Protein AF-A0A2D6PUM1-F1 (afdb_monomer_lite)

Radius of gyration: 30.38 Å; chains: 1; bounding box: 48×40×103 Å

Secondary structure (DSSP, 8-state):
-B-TTT-SEEEEEEEEE--SSSPBPSEEEEEEETTEEEEEEEEPPB-TT-EEEEEEEEEEEEEEEEEEEEEEEEEETTEEEEEEEEEEEEEE-SSS-EEEEEEEE----SSTTTEEEEEEEESSPPP--HHIIIIIGGGTEEEEEEEE---SS-EEEEEEEEEEEE-PPPPPPP-PPPPPPPPPPP--------------------

Foldseek 3Di:
DAEQVVFFWAWDKDWDFQQVPAWDAWDKDFADDPNHTQDIDIDHTAGHGRIDMDINGTDPQKTKHKDFPDWDWDADPNKIKIKTKMFIWMAGQDQFKDKGKYKDFFDDDPDPQFKDKDWDDKPADFDPPPCCVPPVVVVRMTIGTFIGGHDPDIDGGMMTMMMMITRDDPDDPPPDPPDPDDDDDDDDDDDDDDDDDDDDDDDDDD

Sequence (206 aa):
MATPVLSTQVYREAFVENTSGLDMLEGPVSVYLEKRFVGRAEMQTVAQGETFVIGLGADPRLRAKRELTDKTDKIQGGNRLVSLSVRLQIENFHGRAIAVRIFDRLPHTGRKDDLRVTLGESSAELSKDPVYIRSERPLGLLRWDVEVPASFHAREAVRRHLRIHPRVRPQPRAHQPRRPEAKPVPGGVREDDEGPRPALIRVTRL

Structure (mmCIF, N/CA/C/O backbone):
data_AF-A0A2D6PUM1-F1
#
_entry.id   AF-A0A2D6PUM1-F1
#
loop_
_atom_site.group_PDB
_atom_site.id
_atom_site.type_symbol
_atom_site.label_atom_id
_atom_site.label_alt_id
_atom_site.label_comp_id
_atom_site.label_asym_id
_atom_site.label_entity_id
_atom_site.label_seq_id
_atom_site.pdbx_PDB_ins_code
_atom_site.Cartn_x
_atom_site.Cartn_y
_atom_site.Cartn_z
_atom_site.occupancy
_atom_site.B_iso_or_equiv
_atom_site.auth_seq_id
_atom_site.auth_comp_id
_atom_site.auth_asym_id
_atom_site.auth_atom_id
_atom_site.pdbx_PDB_model_num
ATOM 1 N N . MET A 1 1 ? -1.724 0.401 4.950 1.00 95.44 1 MET A N 1
ATOM 2 C CA . MET A 1 1 ? -1.375 0.693 3.548 1.00 95.44 1 MET A CA 1
ATOM 3 C C . MET A 1 1 ? -0.028 1.394 3.427 1.00 95.44 1 MET A C 1
ATOM 5 O O . MET A 1 1 ? 0.285 2.266 4.229 1.00 95.44 1 MET A O 1
ATOM 9 N N . ALA A 1 2 ? 0.761 1.030 2.417 1.00 97.19 2 ALA A N 1
ATOM 10 C CA . ALA A 1 2 ? 2.004 1.698 2.039 1.00 97.19 2 ALA A CA 1
ATOM 11 C C . ALA A 1 2 ? 1.911 2.181 0.586 1.00 97.19 2 ALA A C 1
ATOM 13 O O . ALA A 1 2 ? 1.556 1.392 -0.287 1.00 97.19 2 ALA A O 1
ATOM 14 N N . THR A 1 3 ? 2.298 3.430 0.317 1.00 97.06 3 THR A N 1
ATOM 15 C CA . THR A 1 3 ? 2.375 3.984 -1.049 1.00 97.06 3 THR A CA 1
ATOM 16 C C . THR A 1 3 ? 3.760 4.598 -1.266 1.00 97.06 3 THR A C 1
ATOM 18 O O . THR A 1 3 ? 3.911 5.822 -1.217 1.00 97.06 3 THR A O 1
ATOM 21 N N . PRO A 1 4 ? 4.796 3.768 -1.497 1.00 95.69 4 PRO A N 1
ATOM 22 C CA . PRO A 1 4 ? 6.201 4.179 -1.405 1.00 95.69 4 PRO A CA 1
ATOM 23 C C . PRO A 1 4 ? 6.624 5.268 -2.404 1.00 95.69 4 PRO A C 1
ATOM 25 O O . PRO A 1 4 ? 7.656 5.906 -2.235 1.00 95.69 4 PRO A O 1
ATOM 28 N N . VAL A 1 5 ? 5.848 5.468 -3.475 1.00 94.50 5 VAL A N 1
ATOM 29 C CA . VAL A 1 5 ? 6.067 6.551 -4.447 1.00 94.50 5 VAL A CA 1
ATOM 30 C C . VAL A 1 5 ? 5.633 7.926 -3.920 1.00 94.50 5 VAL A C 1
ATOM 32 O O . VAL A 1 5 ? 6.105 8.933 -4.435 1.00 94.50 5 VAL A O 1
ATOM 35 N N . LEU A 1 6 ? 4.741 7.975 -2.924 1.00 95.25 6 LEU A N 1
ATOM 36 C CA . LEU A 1 6 ? 4.218 9.213 -2.333 1.00 95.25 6 LEU A CA 1
ATOM 37 C C . LEU A 1 6 ? 4.812 9.502 -0.952 1.00 95.25 6 LEU A C 1
ATOM 39 O O . LEU A 1 6 ? 5.017 10.661 -0.610 1.00 95.25 6 LEU A O 1
ATOM 43 N N . SER A 1 7 ? 5.061 8.467 -0.147 1.00 96.00 7 SER A N 1
ATOM 44 C CA . SER A 1 7 ? 5.541 8.617 1.227 1.00 96.00 7 SER A CA 1
ATOM 45 C C . SER A 1 7 ? 6.321 7.385 1.680 1.00 96.00 7 SER A C 1
ATOM 47 O O . SER A 1 7 ? 6.014 6.259 1.288 1.00 96.00 7 SER A O 1
ATOM 49 N N . THR A 1 8 ? 7.313 7.598 2.545 1.00 96.00 8 THR A N 1
ATOM 50 C CA . THR A 1 8 ? 8.018 6.520 3.258 1.00 96.00 8 THR A CA 1
ATOM 51 C C . THR A 1 8 ? 7.226 6.008 4.462 1.00 96.00 8 THR A C 1
ATOM 53 O O . THR A 1 8 ? 7.568 4.969 5.026 1.00 96.00 8 THR A O 1
ATOM 56 N N . GLN A 1 9 ? 6.169 6.713 4.871 1.00 96.94 9 GLN A N 1
ATOM 57 C CA . GLN A 1 9 ? 5.302 6.294 5.966 1.00 96.94 9 GLN A CA 1
ATOM 58 C C . GLN A 1 9 ? 4.360 5.172 5.520 1.00 96.94 9 GLN A C 1
ATOM 60 O O . GLN A 1 9 ? 3.877 5.142 4.386 1.00 96.94 9 GLN A O 1
ATOM 65 N N . VAL A 1 10 ? 4.075 4.261 6.448 1.00 96.69 10 VAL A N 1
ATOM 66 C CA . VAL A 1 10 ? 3.047 3.231 6.295 1.00 96.69 10 VAL A CA 1
ATOM 67 C C . VAL A 1 10 ? 1.898 3.581 7.231 1.00 96.69 10 VAL A C 1
ATOM 69 O O . VAL A 1 10 ? 2.113 3.850 8.409 1.00 96.69 10 VAL A O 1
ATOM 72 N N . TYR A 1 11 ? 0.678 3.595 6.710 1.00 95.19 11 TYR A N 1
ATOM 73 C CA . TYR A 1 11 ? -0.515 4.014 7.442 1.00 95.19 11 TYR A CA 1
ATOM 74 C C . TYR A 1 11 ? -1.321 2.807 7.911 1.00 95.19 11 TYR A C 1
ATOM 76 O O . TYR A 1 11 ? -1.430 1.807 7.197 1.00 95.19 11 TYR A O 1
ATOM 84 N N . ARG A 1 12 ? -1.895 2.895 9.109 1.00 94.31 12 ARG A N 1
ATOM 85 C CA . ARG A 1 12 ? -2.858 1.919 9.624 1.00 94.31 12 ARG A CA 1
ATOM 86 C C . ARG A 1 12 ? -4.251 2.295 9.162 1.00 94.31 12 ARG A C 1
ATOM 88 O O . ARG A 1 12 ? -4.605 3.470 9.139 1.00 94.31 12 ARG A O 1
ATOM 95 N N . GLU A 1 13 ? -5.035 1.285 8.838 1.00 93.12 13 GLU A N 1
ATOM 96 C CA . GLU A 1 13 ? -6.427 1.429 8.438 1.00 93.12 13 GLU A CA 1
ATOM 97 C C . GLU A 1 13 ? -7.239 0.349 9.140 1.00 93.12 13 GLU A C 1
ATOM 99 O O . GLU A 1 13 ? -6.746 -0.765 9.338 1.00 93.12 13 GLU A O 1
ATOM 104 N N . ALA A 1 14 ? -8.470 0.684 9.498 1.00 90.81 14 ALA A N 1
ATOM 105 C CA . ALA A 1 14 ? -9.470 -0.260 9.961 1.00 90.81 14 ALA A CA 1
ATOM 106 C C . ALA A 1 14 ? -10.573 -0.362 8.912 1.00 90.81 14 ALA A C 1
ATOM 108 O O . ALA A 1 14 ? -11.068 0.659 8.441 1.00 90.81 14 ALA A O 1
ATOM 109 N N . PHE A 1 15 ? -10.950 -1.591 8.575 1.00 91.50 15 PHE A N 1
ATOM 110 C CA . PHE A 1 15 ? -12.183 -1.878 7.854 1.00 91.50 15 PHE A CA 1
ATOM 111 C C . PHE A 1 15 ? -13.266 -2.106 8.897 1.00 91.50 15 PHE A C 1
ATOM 113 O O . PHE A 1 15 ? -13.097 -2.950 9.778 1.00 91.50 15 PHE A O 1
ATOM 120 N N . VAL A 1 16 ? -14.322 -1.310 8.831 1.00 92.62 16 VAL A N 1
ATOM 121 C CA . VAL A 1 16 ? -15.382 -1.267 9.834 1.00 92.62 16 VAL A CA 1
ATOM 122 C C . VAL A 1 16 ? -16.707 -1.463 9.124 1.00 92.62 16 VAL A C 1
ATOM 124 O O . VAL A 1 16 ? -16.941 -0.848 8.092 1.00 92.62 16 VAL A O 1
ATOM 127 N N . GLU A 1 17 ? -17.566 -2.310 9.671 1.00 95.06 17 GLU A N 1
ATOM 128 C CA . GLU A 1 17 ? -18.941 -2.473 9.207 1.00 95.06 17 GLU A CA 1
ATOM 129 C C . GLU A 1 17 ? -19.874 -1.616 10.065 1.00 95.06 17 GLU A C 1
ATOM 131 O O . GLU A 1 17 ? -19.740 -1.577 11.292 1.00 95.06 17 GLU A O 1
ATOM 136 N N . ASN A 1 18 ? -20.829 -0.929 9.438 1.00 95.50 18 ASN A N 1
ATOM 137 C CA . ASN A 1 18 ? -21.890 -0.248 10.166 1.00 95.50 18 ASN A CA 1
ATOM 138 C C . ASN A 1 18 ? -22.921 -1.262 10.693 1.00 95.50 18 ASN A C 1
ATOM 140 O O . ASN A 1 18 ? -23.914 -1.580 10.036 1.00 95.50 18 ASN A O 1
ATOM 144 N N . THR A 1 19 ? -22.714 -1.724 11.926 1.00 96.69 19 THR A N 1
ATOM 145 C CA . THR A 1 19 ? -23.612 -2.663 12.618 1.00 96.69 19 THR A CA 1
ATOM 146 C C . THR A 1 19 ? -24.664 -1.973 13.494 1.00 96.69 19 THR A C 1
ATOM 148 O O . THR A 1 19 ? -25.273 -2.622 14.341 1.00 96.69 19 THR A O 1
ATOM 151 N N . SER A 1 20 ? -24.857 -0.656 13.363 1.00 94.00 20 SER A N 1
ATOM 152 C CA . SER A 1 20 ? -25.710 0.121 14.281 1.00 94.00 20 SER A CA 1
ATOM 153 C C . SER A 1 20 ? -27.216 -0.090 14.082 1.00 94.00 20 SER A C 1
ATOM 155 O O . SER A 1 20 ? -28.006 0.302 14.937 1.00 94.00 20 SER A O 1
ATOM 157 N N . GLY A 1 21 ? -27.622 -0.710 12.970 1.00 95.31 21 GLY A N 1
ATOM 158 C CA . GLY A 1 21 ? -29.031 -0.847 12.594 1.00 95.31 21 GLY A CA 1
ATOM 159 C C . GLY A 1 21 ? -29.641 0.417 11.978 1.00 95.31 21 GLY A C 1
ATOM 160 O O . GLY A 1 21 ? -30.841 0.439 11.730 1.00 95.31 21 GLY A O 1
ATOM 161 N N . LEU A 1 22 ? -28.834 1.458 11.754 1.00 96.31 22 LEU A N 1
ATOM 162 C CA . LEU A 1 22 ? -29.227 2.731 11.154 1.00 96.31 22 LEU A CA 1
ATOM 163 C C . LEU A 1 22 ? -28.176 3.174 10.133 1.00 96.31 22 LEU A C 1
ATOM 165 O O . LEU A 1 22 ? -27.007 2.794 10.231 1.00 96.31 22 LEU A O 1
ATOM 169 N N . ASP A 1 23 ? -28.577 4.027 9.195 1.00 96.69 23 ASP A N 1
ATOM 170 C CA . ASP A 1 23 ? -27.635 4.701 8.305 1.00 96.69 23 ASP A CA 1
ATOM 171 C C . ASP A 1 23 ? -26.819 5.726 9.101 1.00 96.69 23 ASP A C 1
ATOM 173 O O . ASP A 1 23 ? -27.361 6.590 9.798 1.00 96.69 23 ASP A O 1
ATOM 177 N N . MET A 1 24 ? -25.495 5.625 9.009 1.00 95.19 24 MET A N 1
ATOM 178 C CA . MET A 1 24 ? -24.590 6.614 9.579 1.00 95.19 24 MET A CA 1
ATOM 179 C C . MET A 1 24 ? -24.482 7.778 8.604 1.00 95.19 24 MET A C 1
ATOM 181 O O . MET A 1 24 ? -24.022 7.599 7.481 1.00 95.19 24 MET A O 1
ATOM 185 N N . LEU A 1 25 ? -24.906 8.965 9.027 1.00 95.94 25 LEU A N 1
ATOM 186 C CA . LEU A 1 25 ? -24.851 10.158 8.187 1.00 95.94 25 LEU A CA 1
ATOM 187 C C . LEU A 1 25 ? -23.421 10.682 8.053 1.00 95.94 25 LEU A C 1
ATOM 189 O O . LEU A 1 25 ? -22.590 10.511 8.949 1.00 95.94 25 LEU A O 1
ATOM 193 N N . GLU A 1 26 ? -23.163 11.347 6.930 1.00 96.50 26 GLU A N 1
ATOM 194 C CA . GLU A 1 26 ? -21.895 12.027 6.698 1.00 96.50 26 GLU A CA 1
ATOM 195 C C . GLU A 1 26 ? -21.586 13.072 7.778 1.00 96.50 26 GLU A C 1
ATOM 197 O O . GLU A 1 26 ? -22.477 13.741 8.310 1.00 96.50 26 GLU A O 1
ATOM 202 N N . GLY A 1 27 ? -20.302 13.222 8.097 1.00 95.31 27 GLY A N 1
ATOM 203 C CA . GLY A 1 27 ? -19.851 14.242 9.030 1.00 95.31 27 GLY A CA 1
ATOM 204 C C . GLY A 1 27 ? -18.480 13.984 9.652 1.00 95.31 27 GLY A C 1
ATOM 205 O O . GLY A 1 27 ? -17.841 12.951 9.411 1.00 95.31 27 GLY A O 1
ATOM 206 N N . PRO A 1 28 ? -18.028 14.922 10.499 1.00 94.81 28 PRO A N 1
ATOM 207 C CA . PRO A 1 28 ? -16.707 14.866 11.091 1.00 94.81 28 PRO A CA 1
ATOM 208 C C . PRO A 1 28 ? -16.632 13.775 12.159 1.00 94.81 28 PRO A C 1
ATOM 210 O O . PRO A 1 28 ? -17.440 13.714 13.087 1.00 94.81 28 PRO A O 1
ATOM 213 N N . VAL A 1 29 ? -15.584 12.961 12.090 1.00 92.31 29 VAL A N 1
ATOM 214 C CA . VAL A 1 29 ? -15.271 11.932 13.084 1.00 92.31 29 VAL A CA 1
ATOM 215 C C . VAL A 1 29 ? -13.910 12.193 13.719 1.00 92.31 29 VAL A C 1
ATOM 217 O O . VAL A 1 29 ? -12.951 12.607 13.065 1.00 92.31 29 VAL A O 1
ATOM 220 N N . SER A 1 30 ? -13.812 11.941 15.024 1.00 94.19 30 SER A N 1
ATOM 221 C CA . SER A 1 30 ? -12.539 11.956 15.749 1.00 94.19 30 SER A CA 1
ATOM 222 C C . SER A 1 30 ? -12.031 10.532 15.910 1.00 94.19 30 SER A C 1
ATOM 224 O O . SER A 1 30 ? -12.733 9.669 16.433 1.00 94.19 30 SER A O 1
ATOM 226 N N . VAL A 1 31 ? -10.801 10.288 15.472 1.00 92.44 31 VAL A N 1
ATOM 227 C CA . VAL A 1 31 ? -10.200 8.958 15.480 1.00 92.44 31 VAL A CA 1
ATOM 228 C C . VAL A 1 31 ? -9.277 8.829 16.681 1.00 92.44 31 VAL A C 1
ATOM 230 O O . VAL A 1 31 ? -8.371 9.644 16.889 1.00 92.44 31 VAL A O 1
ATOM 233 N N . TYR A 1 32 ? -9.497 7.771 17.458 1.00 91.44 32 TYR A N 1
ATOM 234 C CA . TYR A 1 32 ? -8.682 7.425 18.612 1.00 91.44 32 TYR A CA 1
ATOM 235 C C . TYR A 1 32 ? -8.074 6.040 18.432 1.00 91.44 32 TYR A C 1
ATOM 237 O O . TYR A 1 32 ? -8.756 5.093 18.049 1.00 91.44 32 TYR A O 1
ATOM 245 N N . LEU A 1 33 ? -6.795 5.912 18.767 1.00 88.56 33 LEU A N 1
ATOM 246 C CA . LEU A 1 33 ? -6.092 4.640 18.823 1.00 88.56 33 LEU A CA 1
ATOM 247 C C . LEU A 1 33 ? -5.474 4.480 20.208 1.00 88.56 33 LEU A C 1
ATOM 249 O O . LEU A 1 33 ? -4.734 5.352 20.656 1.00 88.56 33 LEU A O 1
ATOM 253 N N . GLU A 1 34 ? -5.787 3.384 20.902 1.00 88.81 34 GLU A N 1
ATOM 254 C CA . GLU A 1 34 ? -5.312 3.134 22.275 1.00 88.81 34 GLU A CA 1
ATOM 255 C C . GLU A 1 34 ? -5.595 4.319 23.220 1.00 88.81 34 GLU A C 1
ATOM 257 O O . GLU A 1 34 ? -4.722 4.775 23.957 1.00 88.81 34 GLU A O 1
ATOM 262 N N . LYS A 1 35 ? -6.825 4.855 23.160 1.00 91.31 35 LYS A N 1
ATOM 263 C CA . LYS A 1 35 ? -7.283 6.032 23.929 1.00 91.31 35 LYS A CA 1
ATOM 264 C C . LYS A 1 35 ? -6.514 7.332 23.636 1.00 91.31 35 LYS A C 1
ATOM 266 O O . LYS A 1 35 ? -6.672 8.310 24.361 1.00 91.31 35 LYS A O 1
ATOM 271 N N . ARG A 1 36 ? -5.711 7.379 22.569 1.00 90.44 36 ARG A N 1
ATOM 272 C CA . ARG A 1 36 ? -4.995 8.578 22.115 1.00 90.44 36 ARG A CA 1
ATOM 273 C C . ARG A 1 36 ? -5.629 9.120 20.846 1.00 90.44 36 ARG A C 1
ATOM 275 O O . ARG A 1 36 ? -5.913 8.356 19.931 1.00 90.44 36 ARG A O 1
ATOM 282 N N . PHE A 1 37 ? -5.839 10.429 20.792 1.00 90.75 37 PHE A N 1
ATOM 283 C CA . PHE A 1 37 ? -6.326 11.106 19.593 1.00 90.75 37 PHE A CA 1
ATOM 284 C C . PHE A 1 37 ? -5.262 11.036 18.488 1.00 90.75 37 PHE A C 1
ATOM 286 O O . PHE A 1 37 ? -4.122 11.443 18.712 1.00 90.75 37 PHE A O 1
ATOM 293 N N . VAL A 1 38 ? -5.627 10.509 17.316 1.00 90.19 38 VAL A N 1
ATOM 294 C CA . VAL A 1 38 ? -4.710 10.352 16.169 1.00 90.19 38 VAL A CA 1
ATOM 295 C C . VAL A 1 38 ? -5.109 11.181 14.951 1.00 90.19 38 VAL A C 1
ATOM 297 O O . VAL A 1 38 ? -4.304 11.327 14.034 1.00 90.19 38 VAL A O 1
ATOM 300 N N . GLY A 1 39 ? -6.314 11.754 14.937 1.00 89.88 39 GLY A N 1
ATOM 301 C CA . GLY A 1 39 ? -6.732 12.658 13.873 1.00 89.88 39 GLY A CA 1
ATOM 302 C C . GLY A 1 39 ? -8.235 12.889 13.808 1.00 89.88 39 GLY A C 1
ATOM 303 O O . GLY A 1 39 ? -9.013 12.329 14.581 1.00 89.88 39 GLY A O 1
ATOM 304 N N . ARG A 1 40 ? -8.627 13.726 12.849 1.00 91.56 40 ARG A N 1
ATOM 305 C CA . ARG A 1 40 ? -10.013 13.898 12.406 1.00 91.56 40 ARG A CA 1
ATOM 306 C C . ARG A 1 40 ? -10.129 13.423 10.966 1.00 91.56 40 ARG A C 1
ATOM 308 O O . ARG A 1 40 ? -9.163 13.535 10.212 1.00 91.56 40 ARG A O 1
ATOM 315 N N . ALA A 1 41 ? -11.294 12.915 10.607 1.00 89.19 41 ALA A N 1
ATOM 316 C CA . ALA A 1 41 ? -11.645 12.581 9.236 1.00 89.19 41 ALA A CA 1
ATOM 317 C C . ALA A 1 41 ? -13.075 13.044 8.955 1.00 89.19 41 ALA A C 1
ATOM 319 O O . ALA A 1 41 ? -13.854 13.230 9.885 1.00 89.19 41 ALA A O 1
ATOM 320 N N . GLU A 1 42 ? -13.404 13.206 7.681 1.00 91.19 42 GLU A N 1
ATOM 321 C CA . GLU A 1 42 ? -14.787 13.336 7.235 1.00 91.19 42 GLU A CA 1
ATOM 322 C C . GLU A 1 42 ? -15.270 11.951 6.818 1.00 91.19 42 GLU A C 1
ATOM 324 O O . GLU A 1 42 ? -14.665 11.305 5.957 1.00 91.19 42 GLU A O 1
ATOM 329 N N . MET A 1 43 ? -16.326 11.473 7.463 1.00 92.38 43 MET A N 1
ATOM 330 C CA . MET A 1 43 ? -16.985 10.227 7.103 1.00 92.38 43 MET A CA 1
ATOM 331 C C . MET A 1 43 ? -18.078 10.537 6.082 1.00 92.38 43 MET A C 1
ATOM 333 O O . MET A 1 43 ? -18.790 11.527 6.215 1.00 92.38 43 MET A O 1
ATOM 337 N N . GLN A 1 44 ? -18.193 9.707 5.050 1.00 93.81 44 GLN A N 1
ATOM 338 C CA . GLN A 1 44 ? -19.324 9.759 4.122 1.00 93.81 44 GLN A CA 1
ATOM 339 C C . GLN A 1 44 ? -20.554 9.102 4.759 1.00 93.81 44 GLN A C 1
ATOM 341 O O . GLN A 1 44 ? -20.439 8.469 5.806 1.00 93.81 44 GLN A O 1
ATOM 346 N N . THR A 1 45 ? -21.722 9.220 4.131 1.00 96.06 45 THR A N 1
ATOM 347 C CA . THR A 1 45 ? -22.879 8.427 4.567 1.00 96.06 45 THR A CA 1
ATOM 348 C C . THR A 1 45 ? -22.569 6.942 4.361 1.00 96.06 45 THR A C 1
ATOM 350 O O . THR A 1 45 ? -22.132 6.562 3.276 1.00 96.06 45 THR A O 1
ATOM 353 N N . VAL A 1 46 ? -22.766 6.126 5.397 1.00 96.31 46 VAL A N 1
ATOM 354 C CA . VAL A 1 46 ? -22.527 4.676 5.388 1.00 96.31 46 VAL A CA 1
ATOM 355 C C . VAL A 1 46 ? -23.835 3.974 5.723 1.00 96.31 46 VAL A C 1
ATOM 357 O O . VAL A 1 46 ? -24.347 4.101 6.840 1.00 96.31 46 VAL A O 1
ATOM 360 N N . ALA A 1 47 ? -24.373 3.221 4.768 1.00 97.38 47 ALA A N 1
ATOM 361 C CA . ALA A 1 47 ? -25.626 2.503 4.956 1.00 97.38 47 ALA A CA 1
ATOM 362 C C . ALA A 1 47 ? -25.502 1.414 6.034 1.00 97.38 47 ALA A C 1
ATOM 364 O O . ALA A 1 47 ? -24.405 0.942 6.356 1.00 97.38 47 ALA A O 1
ATOM 365 N N . GLN A 1 48 ? -26.628 0.979 6.596 1.00 96.94 48 GLN A N 1
ATOM 366 C CA . GLN A 1 48 ? -26.640 -0.199 7.465 1.00 96.94 48 GLN A CA 1
ATOM 367 C C . GLN A 1 48 ? -26.008 -1.417 6.755 1.00 96.94 48 GLN A C 1
ATOM 369 O O . GLN A 1 48 ? -26.401 -1.783 5.648 1.00 96.94 48 GLN A O 1
ATOM 374 N N . GLY A 1 49 ? -25.045 -2.072 7.413 1.00 95.94 49 GLY A N 1
ATOM 375 C CA . GLY A 1 49 ? -24.322 -3.234 6.877 1.00 95.94 49 GLY A CA 1
ATOM 376 C C . GLY A 1 49 ? -23.245 -2.896 5.839 1.00 95.94 49 GLY A C 1
ATOM 377 O O . GLY A 1 49 ? -22.551 -3.791 5.356 1.00 95.94 49 GLY A O 1
ATOM 378 N N . GLU A 1 50 ? -23.062 -1.622 5.487 1.00 95.38 50 GLU A N 1
ATOM 379 C CA . GLU A 1 50 ? -21.976 -1.204 4.606 1.00 95.38 50 GLU A CA 1
ATOM 380 C C . GLU A 1 50 ? -20.634 -1.191 5.356 1.00 95.38 50 GLU A C 1
ATOM 382 O O . GLU A 1 50 ? -20.543 -0.834 6.535 1.00 95.38 50 GLU A O 1
ATOM 387 N N . THR A 1 51 ? -19.567 -1.597 4.659 1.00 93.00 51 THR A N 1
ATOM 388 C CA . THR A 1 51 ? -18.194 -1.514 5.166 1.00 93.00 51 THR A CA 1
ATOM 389 C C . THR A 1 51 ? -17.526 -0.231 4.695 1.00 93.00 51 THR A C 1
ATOM 391 O O . THR A 1 51 ? -17.532 0.085 3.508 1.00 93.00 51 THR A O 1
ATOM 394 N N . PHE A 1 52 ? -16.848 0.451 5.608 1.00 91.88 52 PHE A N 1
ATOM 395 C CA . PHE A 1 52 ? -16.071 1.651 5.343 1.00 91.88 52 PHE A CA 1
ATOM 396 C C . PHE A 1 52 ? -14.668 1.541 5.946 1.00 91.88 52 PHE A C 1
ATOM 398 O O . PHE A 1 52 ? -14.368 0.654 6.748 1.00 91.88 52 PHE A O 1
ATOM 405 N N . VAL A 1 53 ? -13.771 2.430 5.517 1.00 91.56 53 VAL A N 1
ATOM 406 C CA . VAL A 1 53 ? -12.371 2.440 5.957 1.00 91.56 53 VAL A CA 1
ATOM 407 C C . VAL A 1 53 ? -12.093 3.688 6.781 1.00 91.56 53 VAL A C 1
ATOM 409 O O . VAL A 1 53 ? -12.357 4.801 6.334 1.00 91.56 53 VAL A O 1
ATOM 412 N N . ILE A 1 54 ? -11.489 3.508 7.955 1.00 91.62 54 ILE A N 1
ATOM 413 C CA . ILE A 1 54 ? -10.988 4.602 8.792 1.00 91.62 54 ILE A CA 1
ATOM 414 C C . ILE A 1 54 ? -9.464 4.534 8.855 1.00 91.62 54 ILE A C 1
ATOM 416 O O . ILE A 1 54 ? -8.884 3.509 9.222 1.00 91.62 54 ILE A O 1
ATOM 420 N N . GLY A 1 55 ? -8.800 5.648 8.547 1.00 91.69 55 GLY A N 1
ATOM 421 C CA . GLY A 1 55 ? -7.363 5.800 8.760 1.00 91.69 55 GLY A CA 1
ATOM 422 C C . GLY A 1 55 ? -7.031 5.999 10.242 1.00 91.69 55 GLY A C 1
ATOM 423 O O . GLY A 1 55 ? -7.563 6.893 10.887 1.00 91.69 55 GLY A O 1
ATOM 424 N N . LEU A 1 56 ? -6.100 5.206 10.772 1.00 92.50 56 LEU A N 1
ATOM 425 C CA . LEU A 1 56 ? -5.633 5.252 12.168 1.00 92.50 56 LEU A CA 1
ATOM 426 C C . LEU A 1 56 ? -4.260 5.940 12.310 1.00 92.50 56 LEU A C 1
ATOM 428 O O . LEU A 1 56 ? -3.545 5.751 13.299 1.00 92.50 56 LEU A O 1
ATOM 432 N N . GLY A 1 57 ? -3.864 6.706 11.293 1.00 90.62 57 GLY A N 1
ATOM 433 C CA . GLY A 1 57 ? -2.581 7.402 11.229 1.00 90.62 57 GLY A CA 1
ATOM 434 C C . GLY A 1 57 ? -1.394 6.502 10.867 1.00 90.62 57 GLY A C 1
ATOM 435 O O . GLY A 1 57 ? -1.528 5.301 10.614 1.00 90.62 57 GLY A O 1
ATOM 436 N N . ALA A 1 58 ? -0.205 7.105 10.813 1.00 93.38 58 ALA A N 1
ATOM 437 C CA . ALA A 1 58 ? 1.034 6.399 10.498 1.00 93.38 58 ALA A CA 1
ATOM 438 C C . ALA A 1 58 ? 1.405 5.379 11.593 1.00 93.38 58 ALA A C 1
ATOM 440 O O . ALA A 1 58 ? 1.199 5.621 12.787 1.00 93.38 58 ALA A O 1
ATOM 441 N N . ASP A 1 59 ? 1.965 4.240 11.188 1.00 93.94 59 ASP A N 1
ATOM 442 C CA . ASP A 1 59 ? 2.641 3.302 12.081 1.00 93.94 59 ASP A CA 1
ATOM 443 C C . ASP A 1 59 ? 4.141 3.628 12.110 1.00 93.94 59 ASP A C 1
ATOM 445 O O . ASP A 1 59 ? 4.835 3.384 11.121 1.00 93.94 59 ASP A O 1
ATOM 449 N N . PRO A 1 60 ? 4.678 4.159 13.221 1.00 92.56 60 PRO A N 1
ATOM 450 C CA . PRO A 1 60 ? 6.085 4.541 13.294 1.00 92.56 60 PRO A CA 1
ATOM 451 C C . PRO A 1 60 ? 7.048 3.343 13.258 1.00 92.56 60 PRO A C 1
ATOM 453 O O . PRO A 1 60 ? 8.246 3.537 13.064 1.00 92.56 60 PRO A O 1
ATOM 456 N N . ARG A 1 61 ? 6.559 2.109 13.451 1.00 94.00 61 ARG A N 1
ATOM 457 C CA . ARG A 1 61 ? 7.371 0.881 13.406 1.00 94.00 61 ARG A CA 1
ATOM 458 C C . ARG A 1 61 ? 7.407 0.237 12.023 1.00 94.00 61 ARG A C 1
ATOM 460 O O . ARG A 1 61 ? 8.043 -0.801 11.857 1.00 94.00 61 ARG A O 1
ATOM 467 N N . LEU A 1 62 ? 6.749 0.837 11.037 1.00 94.88 62 LEU A N 1
ATOM 468 C CA . LEU A 1 62 ? 6.796 0.403 9.650 1.00 94.88 62 LEU A CA 1
ATOM 469 C C . LEU A 1 62 ? 7.366 1.521 8.782 1.00 94.88 62 LEU A C 1
ATOM 471 O O . LEU A 1 62 ? 6.969 2.680 8.902 1.00 94.88 62 LEU A O 1
ATOM 475 N N . ARG A 1 63 ? 8.268 1.177 7.863 1.00 95.44 63 ARG A N 1
ATOM 476 C CA . ARG A 1 63 ? 8.805 2.151 6.908 1.00 95.44 63 ARG A CA 1
ATOM 477 C C . ARG A 1 63 ? 8.904 1.570 5.514 1.00 95.44 63 ARG A C 1
ATOM 479 O O . ARG A 1 63 ? 9.426 0.480 5.315 1.00 95.44 63 ARG A O 1
ATOM 486 N N . ALA A 1 64 ? 8.406 2.323 4.548 1.00 95.88 64 ALA A N 1
ATOM 487 C CA . ALA A 1 64 ? 8.439 1.973 3.147 1.00 95.88 64 ALA A CA 1
ATOM 488 C C . ALA A 1 64 ? 9.627 2.623 2.436 1.00 95.88 64 ALA A C 1
ATOM 490 O O . ALA A 1 64 ? 9.970 3.781 2.686 1.00 95.88 64 ALA A O 1
ATOM 491 N N . LYS A 1 65 ? 10.222 1.886 1.499 1.00 94.38 65 LYS A N 1
ATOM 492 C CA . LYS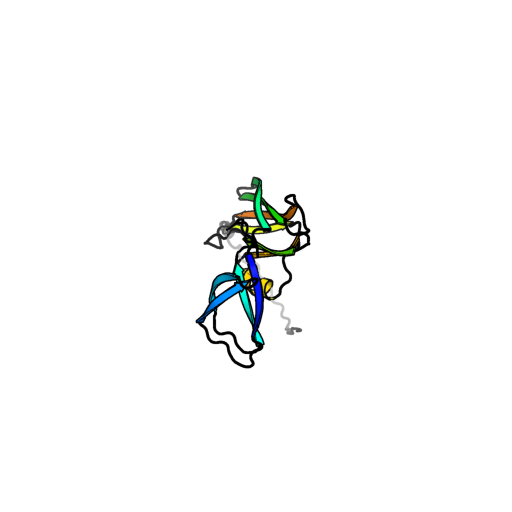 A 1 65 ? 11.251 2.383 0.583 1.00 94.38 65 LYS A CA 1
ATOM 493 C C . LYS A 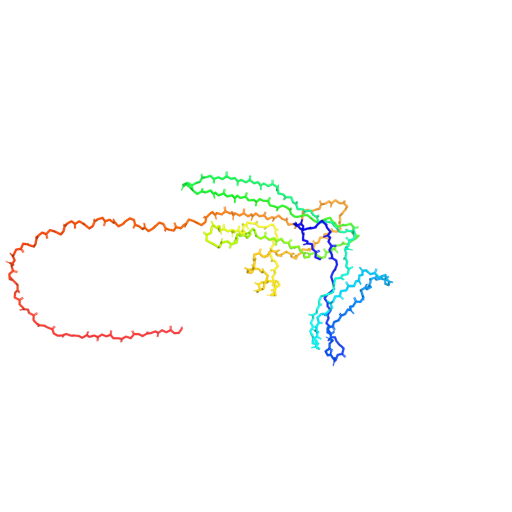1 65 ? 10.939 1.950 -0.841 1.00 94.38 65 LYS A C 1
ATOM 495 O O . LYS A 1 65 ? 10.447 0.845 -1.076 1.00 94.38 65 LYS A O 1
ATOM 500 N N . ARG A 1 66 ? 11.251 2.830 -1.790 1.00 94.12 66 ARG A N 1
ATOM 501 C CA . ARG A 1 66 ? 11.138 2.591 -3.227 1.00 94.12 66 ARG A CA 1
ATOM 502 C C . ARG A 1 66 ? 12.441 2.964 -3.900 1.00 94.12 66 ARG A C 1
ATOM 504 O O . ARG A 1 66 ? 12.879 4.103 -3.794 1.00 94.12 66 ARG A O 1
ATOM 511 N N . GLU A 1 67 ? 13.005 2.027 -4.641 1.00 93.81 67 GLU A N 1
ATOM 512 C CA . GLU A 1 67 ? 14.290 2.189 -5.309 1.00 93.81 67 GLU A CA 1
ATOM 513 C C . GLU A 1 67 ? 14.160 1.802 -6.785 1.00 93.81 67 GLU A C 1
ATOM 515 O O . GLU A 1 67 ? 13.601 0.754 -7.116 1.00 93.81 67 GLU A O 1
ATOM 520 N N . LEU A 1 68 ? 14.665 2.648 -7.687 1.00 92.81 68 LEU A N 1
ATOM 521 C CA . LEU A 1 68 ? 14.853 2.280 -9.089 1.00 92.81 68 LEU A CA 1
ATOM 522 C C . LEU A 1 68 ? 16.178 1.520 -9.198 1.00 92.81 68 LEU A C 1
ATOM 524 O O . LEU A 1 68 ? 17.238 2.128 -9.264 1.00 92.81 68 LEU A O 1
ATOM 528 N N . THR A 1 69 ? 16.097 0.195 -9.178 1.00 93.62 69 THR A N 1
ATOM 529 C CA . THR A 1 69 ? 17.272 -0.691 -9.160 1.00 93.62 69 THR A CA 1
ATOM 530 C C . THR A 1 69 ? 17.940 -0.863 -10.516 1.00 93.62 69 THR A C 1
ATOM 532 O O . THR A 1 69 ? 19.133 -1.126 -10.570 1.00 93.62 69 THR A O 1
ATOM 535 N N . ASP A 1 70 ? 17.179 -0.745 -11.602 1.00 92.12 70 ASP A N 1
ATOM 536 C CA . ASP A 1 70 ? 17.721 -0.823 -12.955 1.00 92.12 70 ASP A CA 1
ATOM 537 C C . ASP A 1 70 ? 16.884 0.024 -13.914 1.00 92.12 70 ASP A C 1
ATOM 539 O O . ASP A 1 70 ? 15.660 0.143 -13.769 1.00 92.12 70 ASP A O 1
ATOM 543 N N . LYS A 1 71 ? 17.561 0.603 -14.903 1.00 92.44 71 LYS A N 1
ATOM 544 C CA . LYS A 1 71 ? 16.948 1.315 -16.017 1.00 92.44 71 LYS A CA 1
ATOM 545 C C . LYS A 1 71 ? 17.742 1.021 -17.277 1.00 92.44 71 LYS A C 1
ATOM 547 O O . LYS A 1 71 ? 18.878 1.459 -17.422 1.00 92.44 71 LYS A O 1
ATOM 552 N N . THR A 1 72 ? 17.086 0.364 -18.221 1.00 91.38 72 THR A N 1
ATOM 553 C CA . THR A 1 72 ? 17.644 0.080 -19.541 1.00 91.38 72 THR A CA 1
ATOM 554 C C . THR A 1 72 ? 16.901 0.884 -20.599 1.00 91.38 72 THR A C 1
ATOM 556 O O . THR A 1 72 ? 15.678 1.011 -20.547 1.00 91.38 72 THR A O 1
ATOM 559 N N . ASP A 1 73 ? 17.635 1.403 -21.577 1.00 91.56 73 ASP A N 1
ATOM 560 C CA . ASP A 1 73 ? 17.100 2.167 -22.699 1.00 91.56 73 ASP A CA 1
ATOM 561 C C . ASP A 1 73 ? 17.734 1.663 -23.997 1.00 91.56 73 ASP A C 1
ATOM 563 O O . ASP A 1 73 ? 18.954 1.708 -24.155 1.00 91.56 73 ASP A O 1
ATOM 567 N N . LYS A 1 74 ? 16.921 1.094 -24.887 1.00 89.25 74 LYS A N 1
ATOM 568 C CA . LYS A 1 74 ? 17.384 0.446 -26.120 1.00 89.25 74 LYS A CA 1
ATOM 569 C C . LYS A 1 74 ? 16.614 0.975 -27.313 1.00 89.25 74 LYS A C 1
ATOM 571 O O . LYS A 1 74 ? 15.402 1.133 -27.246 1.00 89.25 74 LYS A O 1
ATOM 576 N N . ILE A 1 75 ? 17.298 1.171 -28.433 1.00 87.44 75 ILE A N 1
ATOM 577 C CA . ILE A 1 75 ? 16.658 1.487 -29.711 1.00 87.44 75 ILE A CA 1
ATOM 578 C C . ILE A 1 75 ? 16.657 0.217 -30.564 1.00 87.44 75 ILE A C 1
ATOM 580 O O . ILE A 1 75 ? 17.707 -0.372 -30.802 1.00 87.44 75 ILE A O 1
ATOM 584 N N . GLN A 1 76 ? 15.481 -0.216 -31.016 1.00 78.25 76 GLN A N 1
ATOM 585 C CA . GLN A 1 76 ? 15.298 -1.386 -31.870 1.00 78.25 76 GLN A CA 1
ATOM 586 C C . GLN A 1 76 ? 14.377 -1.027 -33.040 1.00 78.25 76 GLN A C 1
ATOM 588 O O . GLN A 1 76 ? 13.200 -0.730 -32.843 1.00 78.25 76 GLN A O 1
ATOM 593 N N . GLY A 1 77 ? 14.916 -1.031 -34.264 1.00 76.62 77 GLY A N 1
ATOM 594 C CA . GLY A 1 77 ? 14.141 -0.758 -35.482 1.00 76.62 77 GLY A CA 1
ATOM 595 C C . GLY A 1 77 ? 13.445 0.610 -35.489 1.00 76.62 77 GLY A C 1
ATOM 596 O O . GLY A 1 77 ? 12.293 0.701 -35.896 1.00 76.62 77 GLY A O 1
ATOM 597 N N . GLY A 1 78 ? 14.100 1.654 -34.967 1.00 78.25 78 GLY A N 1
ATOM 598 C CA . GLY A 1 78 ? 13.529 3.003 -34.832 1.00 78.25 78 GLY A CA 1
ATOM 599 C C . GLY A 1 78 ? 12.639 3.212 -33.598 1.00 78.25 78 GLY A C 1
ATOM 600 O O . GLY A 1 78 ? 12.305 4.349 -33.278 1.00 78.25 78 GLY A O 1
ATOM 601 N N . ASN A 1 79 ? 12.311 2.149 -32.855 1.00 79.12 79 ASN A N 1
ATOM 602 C CA . ASN A 1 79 ? 11.520 2.229 -31.627 1.00 79.12 79 ASN A CA 1
ATOM 603 C C . ASN A 1 79 ? 12.417 2.247 -30.391 1.00 79.12 79 ASN A C 1
ATOM 605 O O . ASN A 1 79 ? 13.355 1.460 -30.288 1.00 79.12 79 ASN A O 1
ATOM 609 N N . ARG A 1 80 ? 12.103 3.105 -29.420 1.00 84.19 80 ARG A N 1
ATOM 610 C CA . ARG A 1 80 ? 12.810 3.175 -28.134 1.00 84.19 80 ARG A CA 1
ATOM 611 C C . ARG A 1 80 ? 12.108 2.309 -27.090 1.00 84.19 80 ARG A C 1
ATOM 613 O O . ARG A 1 80 ? 10.963 2.570 -26.760 1.00 84.19 80 ARG A O 1
ATOM 620 N N . LEU A 1 81 ? 12.766 1.296 -26.550 1.00 85.31 81 LEU A N 1
ATOM 621 C CA . LEU A 1 81 ? 12.286 0.480 -25.440 1.00 85.31 81 LEU A CA 1
ATOM 622 C C . LEU A 1 81 ? 12.958 0.932 -24.146 1.00 85.31 81 LEU A C 1
ATOM 624 O O . LEU A 1 81 ? 14.176 0.825 -24.013 1.00 85.31 81 LEU A O 1
ATOM 628 N N . VAL A 1 82 ? 12.151 1.374 -23.182 1.00 88.62 82 VAL A N 1
ATOM 629 C CA . VAL A 1 82 ? 12.618 1.706 -21.833 1.00 88.62 82 VAL A CA 1
ATOM 630 C C . VAL A 1 82 ? 12.125 0.644 -20.858 1.00 88.62 82 VAL A C 1
ATOM 632 O O . VAL A 1 82 ? 10.921 0.437 -20.708 1.00 88.62 82 VAL A O 1
ATOM 635 N N . SER A 1 83 ? 13.051 -0.009 -20.167 1.00 89.00 83 SER A N 1
ATOM 636 C CA . SER A 1 83 ? 12.750 -0.971 -19.106 1.00 89.00 83 SER A CA 1
ATOM 637 C C . SER A 1 83 ? 13.151 -0.394 -17.756 1.00 89.00 83 SER A C 1
ATOM 639 O O . SER A 1 83 ? 14.232 0.177 -17.624 1.00 89.00 83 SER A O 1
ATOM 641 N N . LEU A 1 84 ? 12.288 -0.543 -16.752 1.00 90.69 84 LEU A N 1
ATOM 642 C CA . LEU A 1 84 ? 12.512 -0.057 -15.390 1.00 90.69 84 LEU A CA 1
ATOM 643 C C . LEU A 1 84 ? 12.316 -1.204 -14.404 1.00 90.69 84 LEU A C 1
ATOM 645 O O . LEU A 1 84 ? 11.255 -1.824 -14.389 1.00 90.69 84 LEU A O 1
ATOM 649 N N . SER A 1 85 ? 13.288 -1.438 -13.531 1.00 92.31 85 SER A N 1
ATOM 650 C CA . SER A 1 85 ? 13.150 -2.384 -12.422 1.00 92.31 85 SER A CA 1
ATOM 651 C C . SER A 1 85 ? 13.075 -1.615 -11.114 1.00 92.31 85 SER A C 1
ATOM 653 O O . SER A 1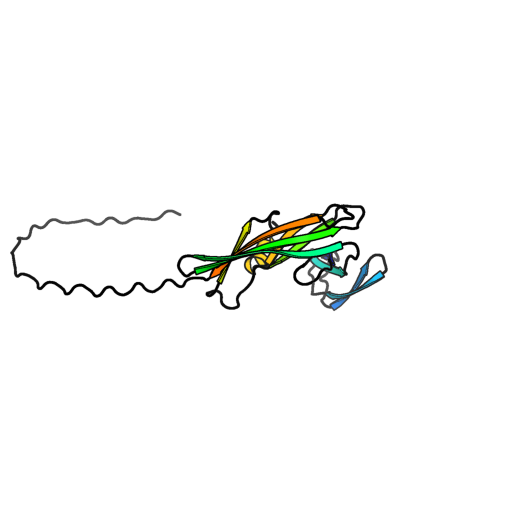 85 ? 14.004 -0.892 -10.751 1.00 92.31 85 SER A O 1
ATOM 655 N N . VAL A 1 86 ? 11.963 -1.767 -10.402 1.00 92.44 86 VAL A N 1
ATOM 656 C CA . VAL A 1 86 ? 11.699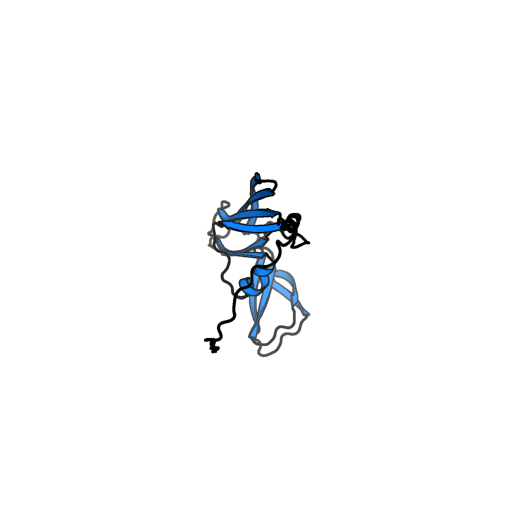 -1.083 -9.136 1.00 92.44 86 VAL A CA 1
ATOM 657 C C . VAL A 1 86 ? 11.660 -2.105 -8.011 1.00 92.44 86 VAL A C 1
ATOM 659 O O . VAL A 1 86 ? 10.958 -3.115 -8.097 1.00 92.44 86 VAL A O 1
ATOM 662 N N . ARG A 1 87 ? 12.380 -1.807 -6.934 1.00 93.81 87 ARG A N 1
ATOM 663 C CA . ARG A 1 87 ? 12.325 -2.536 -5.672 1.00 93.81 87 ARG A CA 1
ATOM 664 C C . ARG A 1 87 ? 11.501 -1.740 -4.664 1.00 93.81 87 ARG A C 1
ATOM 666 O O . ARG A 1 87 ? 11.749 -0.556 -4.444 1.00 93.81 87 ARG A O 1
ATOM 673 N N . LEU A 1 88 ? 10.529 -2.405 -4.056 1.00 94.19 88 LEU A N 1
ATOM 674 C CA . LEU A 1 88 ? 9.714 -1.926 -2.948 1.00 94.19 88 LEU A CA 1
ATOM 675 C C . LEU A 1 88 ? 10.098 -2.725 -1.701 1.00 94.19 88 LEU A C 1
ATOM 677 O O . LEU A 1 88 ? 10.076 -3.957 -1.691 1.00 94.19 88 LEU A O 1
ATOM 681 N N . GLN A 1 89 ? 10.471 -2.021 -0.643 1.00 93.12 89 GLN A N 1
ATOM 682 C CA . GLN A 1 89 ? 10.885 -2.627 0.618 1.00 93.12 89 GLN A CA 1
ATOM 683 C C . GLN A 1 89 ? 10.009 -2.100 1.742 1.00 93.12 89 GLN A C 1
ATOM 685 O O . GLN A 1 89 ? 9.658 -0.917 1.752 1.00 93.12 89 GLN A O 1
ATOM 690 N N . ILE A 1 90 ? 9.692 -2.977 2.690 1.00 94.00 90 ILE A N 1
ATOM 691 C CA . ILE A 1 90 ? 9.020 -2.614 3.932 1.00 94.00 90 ILE A CA 1
ATOM 692 C C . ILE A 1 90 ? 9.918 -3.067 5.082 1.00 94.00 90 ILE A C 1
ATOM 694 O O . ILE A 1 90 ? 10.247 -4.244 5.213 1.00 94.00 90 ILE A O 1
ATOM 698 N N . GLU A 1 91 ? 10.332 -2.114 5.903 1.00 93.38 91 GLU A N 1
ATOM 699 C CA . GLU A 1 91 ? 10.958 -2.357 7.198 1.00 93.38 91 GLU A CA 1
ATOM 700 C C . GLU A 1 91 ? 9.849 -2.596 8.224 1.00 93.38 91 GLU A C 1
ATOM 702 O O . GLU A 1 91 ? 8.940 -1.770 8.332 1.00 93.38 91 GLU A O 1
ATOM 707 N N . ASN A 1 92 ? 9.920 -3.708 8.961 1.00 94.56 92 ASN A N 1
ATOM 708 C CA . ASN A 1 92 ? 8.967 -4.036 10.018 1.00 94.56 92 ASN A CA 1
ATOM 709 C C . ASN A 1 92 ? 9.673 -4.208 11.367 1.00 94.56 92 ASN A C 1
ATOM 711 O O . ASN A 1 92 ? 10.193 -5.278 11.676 1.00 94.56 92 ASN A O 1
ATOM 715 N N . PHE A 1 93 ? 9.620 -3.155 12.181 1.00 94.56 93 PHE A N 1
ATOM 716 C CA . PHE A 1 93 ? 10.207 -3.098 13.520 1.00 94.56 93 PHE A CA 1
ATOM 717 C C . PHE A 1 93 ? 9.253 -3.577 14.627 1.00 94.56 93 PHE A C 1
ATOM 719 O O . PHE A 1 93 ? 9.529 -3.380 15.812 1.00 94.56 93 PHE A O 1
ATOM 726 N N . HIS A 1 94 ? 8.108 -4.176 14.286 1.00 93.50 94 HIS A N 1
ATOM 727 C CA . HIS A 1 94 ? 7.298 -4.892 15.272 1.00 93.50 94 HIS A CA 1
ATOM 728 C C . HIS A 1 94 ? 7.940 -6.233 15.632 1.00 93.50 94 HIS A C 1
ATOM 730 O O . HIS A 1 94 ? 8.693 -6.809 14.857 1.00 93.50 94 HIS A O 1
ATOM 736 N N . GLY A 1 95 ? 7.569 -6.781 16.791 1.00 93.31 95 GLY A N 1
ATOM 737 C CA . GLY A 1 95 ? 7.963 -8.135 17.206 1.00 93.31 95 GLY A CA 1
ATOM 738 C C . GLY A 1 95 ? 7.174 -9.263 16.528 1.00 93.31 95 GLY A C 1
ATOM 739 O O . GLY A 1 95 ? 7.247 -10.402 16.973 1.00 93.31 95 GLY A O 1
ATOM 740 N N . ARG A 1 96 ? 6.375 -8.961 15.496 1.00 94.56 96 ARG A N 1
ATOM 741 C CA . ARG A 1 96 ? 5.525 -9.925 14.781 1.00 94.56 96 ARG A CA 1
ATOM 742 C C . ARG A 1 96 ? 5.400 -9.579 13.301 1.00 94.56 96 ARG A C 1
ATOM 744 O O . ARG A 1 96 ? 5.652 -8.440 12.904 1.00 94.56 96 ARG A O 1
ATOM 751 N N . ALA A 1 97 ? 4.968 -10.550 12.503 1.00 94.38 97 ALA A N 1
ATOM 752 C CA . ALA A 1 97 ? 4.598 -10.312 11.116 1.00 94.38 97 ALA A CA 1
ATOM 753 C C . ALA A 1 97 ? 3.380 -9.374 11.010 1.00 94.38 97 ALA A C 1
ATOM 755 O O . ALA A 1 97 ? 2.492 -9.383 11.871 1.00 94.38 97 ALA A O 1
ATOM 756 N N . ILE A 1 98 ? 3.369 -8.534 9.972 1.00 95.38 98 ILE A N 1
ATOM 757 C CA . ILE A 1 98 ? 2.316 -7.550 9.706 1.00 95.38 98 ILE A CA 1
ATOM 758 C C . ILE A 1 98 ? 1.870 -7.665 8.248 1.00 95.38 98 ILE A C 1
ATOM 760 O O . ILE A 1 98 ? 2.694 -7.616 7.336 1.00 95.38 98 ILE A O 1
ATOM 764 N N . ALA A 1 99 ? 0.559 -7.762 8.029 1.00 95.56 99 ALA A N 1
ATOM 765 C CA . ALA A 1 99 ? -0.031 -7.676 6.700 1.00 95.56 99 ALA A CA 1
ATOM 766 C C . ALA A 1 99 ? 0.029 -6.230 6.182 1.00 95.56 99 ALA A C 1
ATOM 768 O O . ALA A 1 99 ? -0.425 -5.294 6.848 1.00 95.56 99 ALA A O 1
ATOM 769 N N . VAL A 1 100 ? 0.577 -6.038 4.983 1.00 96.12 100 VAL A N 1
ATOM 770 C CA . VAL A 1 100 ? 0.739 -4.726 4.355 1.00 96.12 100 VAL A CA 1
ATOM 771 C C . VAL A 1 100 ? 0.191 -4.761 2.934 1.00 96.12 100 VAL A C 1
ATOM 773 O O . VAL A 1 100 ? 0.639 -5.532 2.090 1.00 96.12 100 VAL A O 1
ATOM 776 N N . ARG A 1 101 ? -0.749 -3.852 2.660 1.00 96.81 101 ARG A N 1
ATOM 777 C CA . ARG A 1 101 ? -1.181 -3.512 1.299 1.00 96.81 101 ARG A CA 1
ATOM 778 C C . ARG A 1 101 ? -0.217 -2.484 0.722 1.00 96.81 101 ARG A C 1
ATOM 780 O O . ARG A 1 101 ? -0.149 -1.366 1.243 1.00 96.81 101 ARG A O 1
ATOM 787 N N . ILE A 1 102 ? 0.540 -2.861 -0.301 1.00 97.00 102 ILE A N 1
ATOM 788 C CA . ILE A 1 102 ? 1.515 -2.000 -0.975 1.00 97.00 102 ILE A CA 1
ATOM 789 C C . ILE A 1 102 ? 0.914 -1.529 -2.291 1.00 97.00 102 ILE A C 1
ATOM 791 O O . ILE A 1 102 ? 0.542 -2.350 -3.126 1.00 97.00 102 ILE A O 1
ATOM 795 N N . PHE A 1 103 ? 0.872 -0.215 -2.485 1.00 96.81 103 PHE A N 1
ATOM 796 C CA . PHE A 1 103 ? 0.407 0.421 -3.706 1.00 96.81 103 PHE A CA 1
ATOM 797 C C . PHE A 1 103 ? 1.561 1.055 -4.476 1.00 96.81 103 PHE A C 1
ATOM 799 O O . PHE A 1 103 ? 2.424 1.742 -3.924 1.00 96.81 103 PHE A O 1
ATOM 806 N N . ASP A 1 104 ? 1.539 0.871 -5.788 1.00 94.56 104 ASP A N 1
ATOM 807 C CA . ASP A 1 104 ? 2.344 1.623 -6.740 1.00 94.56 104 ASP A CA 1
ATOM 808 C C . ASP A 1 104 ? 1.501 1.857 -8.005 1.00 94.56 104 ASP A C 1
ATOM 810 O O . ASP A 1 104 ? 0.328 1.494 -8.077 1.00 94.56 104 ASP A O 1
ATOM 814 N N . ARG A 1 105 ? 2.080 2.484 -9.021 1.00 92.19 105 ARG A N 1
ATOM 815 C CA . ARG A 1 105 ? 1.393 2.788 -10.275 1.00 92.19 105 ARG A CA 1
ATOM 816 C C . ARG A 1 105 ? 2.216 2.392 -11.485 1.00 92.19 105 ARG A C 1
ATOM 818 O O . ARG A 1 105 ? 3.456 2.353 -11.456 1.00 92.19 105 ARG A O 1
ATOM 825 N N . LEU A 1 106 ? 1.515 2.098 -12.568 1.00 89.88 106 LEU A N 1
ATOM 826 C CA . LEU A 1 106 ? 2.074 2.185 -13.905 1.00 89.88 106 LEU A CA 1
ATOM 827 C C . LEU A 1 106 ? 2.203 3.667 -14.280 1.00 89.88 106 LEU A C 1
ATOM 829 O O . LEU A 1 106 ? 1.309 4.455 -13.963 1.00 89.88 106 LEU A O 1
ATOM 833 N N . PRO A 1 107 ? 3.303 4.077 -14.933 1.00 82.94 107 PRO A N 1
ATOM 834 C CA . PRO A 1 107 ? 3.370 5.386 -15.563 1.00 82.94 107 PRO A CA 1
ATOM 835 C C . PRO A 1 107 ? 2.149 5.603 -16.460 1.00 82.94 107 PRO A C 1
ATOM 837 O O . PRO A 1 107 ? 1.838 4.765 -17.305 1.00 82.94 107 PRO A O 1
ATOM 840 N N . HIS A 1 108 ? 1.460 6.720 -16.260 1.00 78.69 108 HIS A N 1
ATOM 841 C CA . HIS A 1 108 ? 0.342 7.127 -17.093 1.00 78.69 108 HIS A CA 1
ATOM 842 C C . HIS A 1 108 ? 0.775 8.309 -17.951 1.00 78.69 108 HIS A C 1
ATOM 844 O O . HIS A 1 108 ? 1.386 9.253 -17.449 1.00 78.69 108 HIS A O 1
ATOM 850 N N . THR A 1 109 ? 0.452 8.263 -19.238 1.00 66.50 109 THR A N 1
ATOM 851 C CA . THR A 1 109 ? 0.649 9.386 -20.152 1.00 66.50 109 THR A CA 1
ATOM 852 C C . THR A 1 109 ? -0.716 9.938 -20.496 1.00 66.50 109 THR A C 1
ATOM 854 O O . THR A 1 109 ? -1.597 9.181 -20.895 1.00 66.50 109 THR A O 1
ATOM 857 N N . GLY A 1 110 ? -0.902 11.252 -20.342 1.00 63.78 110 GLY A N 1
ATOM 858 C CA . GLY A 1 110 ? -2.200 11.911 -20.547 1.00 63.78 110 GLY A CA 1
ATOM 859 C C . GLY A 1 110 ? -2.806 11.701 -21.942 1.00 63.78 110 GLY A C 1
ATOM 860 O O . GLY A 1 110 ? -3.980 11.983 -22.153 1.00 63.78 110 GLY A O 1
ATOM 861 N N . ARG A 1 111 ? -2.028 11.167 -22.892 1.00 67.44 111 ARG A N 1
ATOM 862 C CA . ARG A 1 111 ? -2.481 10.671 -24.193 1.00 67.44 111 ARG A CA 1
ATOM 863 C C . ARG A 1 111 ? -2.252 9.159 -24.263 1.00 67.44 111 ARG A C 1
ATOM 865 O O . ARG A 1 111 ? -1.119 8.687 -24.139 1.00 67.44 111 ARG A O 1
ATOM 872 N N . LYS A 1 112 ? -3.332 8.398 -24.474 1.00 62.06 112 LYS A N 1
ATOM 873 C CA . LYS A 1 112 ? -3.315 6.922 -24.564 1.00 62.06 112 LYS A CA 1
ATOM 874 C C . LYS A 1 112 ? -2.590 6.392 -25.810 1.00 62.06 112 LYS A C 1
ATOM 876 O O . LYS A 1 112 ? -2.228 5.216 -25.847 1.00 62.06 112 LYS A O 1
ATOM 881 N N . ASP A 1 113 ? -2.384 7.237 -26.816 1.00 65.19 113 ASP A N 1
ATOM 882 C CA . ASP A 1 113 ? -1.817 6.837 -28.108 1.00 65.19 113 ASP A CA 1
ATOM 883 C C . ASP A 1 113 ? -0.297 6.972 -28.188 1.00 65.19 113 ASP A C 1
ATOM 885 O O . ASP A 1 113 ? 0.297 6.485 -29.144 1.00 65.19 113 ASP A O 1
ATOM 889 N N . ASP A 1 114 ? 0.337 7.563 -27.175 1.00 69.00 114 ASP A N 1
ATOM 890 C CA . ASP A 1 114 ? 1.770 7.856 -27.219 1.00 69.00 114 ASP A CA 1
ATOM 891 C C . ASP A 1 114 ? 2.601 6.680 -26.681 1.00 69.00 114 ASP A C 1
ATOM 893 O O . ASP A 1 114 ? 3.646 6.329 -27.236 1.00 69.00 114 ASP A O 1
ATOM 897 N N . LEU A 1 115 ? 2.141 6.031 -25.604 1.00 73.31 115 LEU A N 1
ATOM 898 C CA . LEU A 1 115 ? 2.934 5.055 -24.856 1.00 73.31 115 LEU A CA 1
ATOM 899 C C . LEU A 1 115 ? 2.101 3.839 -24.431 1.00 73.31 115 LEU A C 1
ATOM 901 O O . LEU A 1 115 ? 1.026 3.945 -23.846 1.00 73.31 115 LEU A O 1
ATOM 905 N N . ARG A 1 116 ? 2.637 2.647 -24.700 1.00 80.25 116 ARG A N 1
ATOM 906 C CA . ARG A 1 116 ? 2.180 1.370 -24.153 1.00 80.25 116 ARG A CA 1
ATOM 907 C C . ARG A 1 116 ? 3.073 1.003 -22.975 1.00 80.25 116 ARG A C 1
ATOM 909 O O . ARG A 1 116 ? 4.254 0.710 -23.142 1.00 80.25 116 ARG A O 1
ATOM 916 N N . VAL A 1 117 ? 2.482 0.965 -21.789 1.00 83.75 117 VAL A N 1
ATOM 917 C CA . VAL A 1 117 ? 3.150 0.520 -20.565 1.00 83.75 117 VAL A CA 1
ATOM 918 C C . VAL A 1 117 ? 2.644 -0.871 -20.210 1.00 83.75 117 VAL A C 1
ATOM 920 O O . VAL A 1 117 ? 1.439 -1.101 -20.144 1.00 83.75 117 VAL A O 1
ATOM 923 N N . THR A 1 118 ? 3.564 -1.802 -19.984 1.00 85.50 118 THR A N 1
ATOM 924 C CA . THR A 1 118 ? 3.253 -3.175 -19.577 1.00 85.50 118 THR A CA 1
ATOM 925 C C . THR A 1 118 ? 4.008 -3.530 -18.305 1.00 85.50 118 THR A C 1
ATOM 927 O O . THR A 1 118 ? 5.210 -3.274 -18.196 1.00 85.50 118 THR A O 1
ATOM 930 N N . LEU A 1 119 ? 3.303 -4.139 -17.353 1.00 86.38 119 LEU A N 1
ATOM 931 C CA . LEU A 1 119 ? 3.925 -4.800 -16.212 1.00 86.38 119 LEU A CA 1
ATOM 932 C C . LEU A 1 119 ? 4.579 -6.095 -16.711 1.00 86.38 119 LEU A C 1
ATOM 934 O O . LEU A 1 119 ? 3.914 -6.911 -17.343 1.00 86.38 119 LEU A O 1
ATOM 938 N N . GLY A 1 120 ? 5.883 -6.231 -16.483 1.00 85.00 120 GLY A N 1
ATOM 939 C CA . GLY A 1 120 ? 6.622 -7.470 -16.694 1.00 85.00 120 GLY A CA 1
ATOM 940 C C . GLY A 1 120 ? 6.538 -8.367 -15.460 1.00 85.00 120 GLY A C 1
ATOM 941 O O . GLY A 1 120 ? 5.532 -8.382 -14.756 1.00 85.00 120 GLY A O 1
ATOM 942 N N . GLU A 1 121 ? 7.613 -9.099 -15.183 1.00 82.81 121 GLU A N 1
ATOM 943 C CA . GLU A 1 121 ? 7.691 -9.966 -14.007 1.00 82.81 121 GLU A CA 1
ATOM 944 C C . GLU A 1 121 ? 7.626 -9.171 -12.697 1.00 82.81 121 GLU A C 1
ATOM 946 O O . GLU A 1 121 ? 8.173 -8.069 -12.566 1.00 82.81 121 GLU A O 1
ATOM 951 N N . SER A 1 122 ? 6.964 -9.755 -11.703 1.00 88.56 122 SER A N 1
ATOM 952 C CA . SER A 1 122 ? 6.953 -9.267 -10.330 1.00 88.56 122 SER A CA 1
ATOM 953 C C . SER A 1 122 ? 7.251 -10.430 -9.396 1.00 88.56 122 SER A C 1
ATOM 955 O O . SER A 1 122 ? 6.768 -11.535 -9.616 1.00 88.56 122 SER A O 1
ATOM 957 N N . SER A 1 123 ? 8.041 -10.181 -8.353 1.00 86.00 123 SER A N 1
ATOM 958 C CA . SER A 1 123 ? 8.399 -11.193 -7.354 1.00 86.00 123 SER A CA 1
ATOM 959 C C . SER A 1 123 ? 7.241 -11.564 -6.423 1.00 86.00 123 SER A C 1
ATOM 961 O O . SER A 1 123 ? 7.390 -12.467 -5.609 1.00 86.00 123 SER A O 1
ATOM 963 N N . ALA A 1 124 ? 6.120 -10.845 -6.505 1.00 90.06 124 ALA A N 1
ATOM 964 C CA . ALA A 1 124 ? 4.892 -11.120 -5.778 1.00 90.06 124 ALA A CA 1
ATOM 965 C C . ALA A 1 124 ? 3.695 -10.968 -6.722 1.00 90.06 124 ALA A C 1
ATOM 967 O O . ALA A 1 124 ? 3.684 -10.097 -7.600 1.00 90.06 124 ALA A O 1
ATOM 968 N N . GLU A 1 125 ? 2.673 -11.796 -6.523 1.00 93.06 125 GLU A N 1
ATOM 969 C CA . GLU A 1 125 ? 1.428 -11.689 -7.277 1.00 93.06 125 GLU A CA 1
ATOM 970 C C . GLU A 1 125 ? 0.681 -10.406 -6.902 1.00 93.06 125 GLU A C 1
ATOM 972 O O . GLU A 1 125 ? 0.645 -9.998 -5.739 1.00 93.06 125 GLU A O 1
ATOM 977 N N . LEU A 1 126 ? 0.060 -9.769 -7.897 1.00 95.31 126 LEU A N 1
ATOM 978 C CA . LEU A 1 126 ? -0.876 -8.682 -7.627 1.00 95.31 126 LEU A CA 1
ATOM 979 C C . LEU A 1 126 ? -2.054 -9.202 -6.794 1.00 95.31 126 LEU A C 1
ATOM 981 O O . LEU A 1 126 ? -2.453 -10.361 -6.918 1.00 95.31 126 LEU A O 1
ATOM 985 N N . SER A 1 127 ? -2.642 -8.312 -5.997 1.00 96.50 127 SER A N 1
ATOM 986 C CA . SER A 1 127 ? -3.806 -8.619 -5.172 1.00 96.50 127 SER A CA 1
ATOM 987 C C . SER A 1 127 ? -4.942 -9.226 -6.002 1.00 96.50 127 SER A C 1
ATOM 989 O O . SER A 1 127 ? -5.226 -8.799 -7.126 1.00 96.50 127 SER A O 1
ATOM 991 N N . LYS A 1 128 ? -5.599 -10.230 -5.416 1.00 96.38 128 LYS A N 1
ATOM 992 C CA . LYS A 1 128 ? -6.778 -10.906 -5.975 1.00 96.38 128 LYS A CA 1
ATOM 993 C C . LYS A 1 128 ? -8.092 -10.304 -5.468 1.00 96.38 128 LYS A C 1
ATOM 995 O O . LYS A 1 128 ? -9.159 -10.815 -5.794 1.00 96.38 128 LYS A O 1
ATOM 1000 N N . ASP A 1 129 ? -8.014 -9.232 -4.681 1.00 94.81 129 ASP A N 1
ATOM 1001 C CA . ASP A 1 129 ? -9.174 -8.535 -4.140 1.00 94.81 129 ASP A CA 1
ATOM 1002 C C . ASP A 1 129 ? -10.127 -8.078 -5.270 1.00 94.81 129 ASP A C 1
ATOM 1004 O O . ASP A 1 129 ? -9.697 -7.360 -6.184 1.00 94.81 129 ASP A O 1
ATOM 1008 N N . PRO A 1 130 ? -11.416 -8.475 -5.247 1.00 95.19 130 PRO A N 1
ATOM 1009 C CA . PRO A 1 130 ? -12.345 -8.177 -6.334 1.00 95.19 130 PRO A CA 1
ATOM 1010 C C . PRO A 1 130 ? -12.565 -6.679 -6.564 1.00 95.19 130 PRO A C 1
ATOM 1012 O O . PRO A 1 130 ? -12.763 -6.261 -7.706 1.00 95.19 130 PRO A O 1
ATOM 1015 N N . VAL A 1 131 ? -12.533 -5.869 -5.499 1.00 91.25 131 VAL A N 1
ATOM 1016 C CA . VAL A 1 131 ? -12.702 -4.410 -5.593 1.00 91.25 131 VAL A CA 1
ATOM 1017 C C . VAL A 1 131 ? -11.499 -3.786 -6.299 1.00 91.25 131 VAL A C 1
ATOM 1019 O O . VAL A 1 131 ? -11.678 -3.079 -7.292 1.00 91.25 131 VAL A O 1
ATOM 1022 N N . TYR A 1 132 ? -10.278 -4.126 -5.873 1.00 94.69 132 TYR A N 1
ATOM 1023 C CA . TYR A 1 132 ? -9.047 -3.714 -6.554 1.00 94.69 132 TYR A CA 1
ATOM 1024 C C . TYR A 1 132 ? -9.056 -4.079 -8.046 1.00 94.69 132 TYR A C 1
ATOM 1026 O O . TYR A 1 132 ? -8.786 -3.228 -8.898 1.00 94.69 132 TYR A O 1
ATOM 1034 N N . ILE A 1 133 ? -9.397 -5.328 -8.386 1.00 96.69 133 ILE A N 1
ATOM 1035 C CA . ILE A 1 133 ? -9.381 -5.804 -9.778 1.00 96.69 133 ILE A CA 1
ATOM 1036 C C . ILE A 1 133 ? -10.337 -4.998 -10.663 1.00 96.69 133 ILE A C 1
ATOM 1038 O O . ILE A 1 133 ? -9.984 -4.696 -11.805 1.00 96.69 133 ILE A O 1
ATOM 1042 N N . ARG A 1 134 ? -11.535 -4.669 -10.166 1.00 95.75 134 ARG A N 1
ATOM 1043 C CA . ARG A 1 134 ? -12.562 -3.973 -10.954 1.00 95.75 134 ARG A CA 1
ATOM 1044 C C . ARG A 1 134 ? -12.339 -2.469 -11.042 1.00 95.75 134 ARG A C 1
ATOM 1046 O O . ARG A 1 134 ? -12.585 -1.900 -12.101 1.00 95.75 134 ARG A O 1
ATOM 1053 N N . SER A 1 135 ? -11.888 -1.838 -9.962 1.00 93.19 135 SER A N 1
ATOM 1054 C CA . SER A 1 135 ? -11.927 -0.375 -9.843 1.00 93.19 135 SER A CA 1
ATOM 1055 C C . SER A 1 135 ? -10.551 0.276 -9.942 1.00 93.19 135 SER A C 1
ATOM 1057 O O . SER A 1 135 ? -10.400 1.309 -10.584 1.00 93.19 135 SER A O 1
ATOM 1059 N N . GLU A 1 136 ? -9.525 -0.324 -9.342 1.00 94.25 136 GLU A N 1
ATOM 1060 C CA . GLU A 1 136 ? -8.204 0.302 -9.203 1.00 94.25 136 GLU A CA 1
ATOM 1061 C C . GLU A 1 136 ? -7.244 -0.154 -10.311 1.00 94.25 136 GLU A C 1
ATOM 1063 O O . GLU A 1 136 ? -6.548 0.654 -10.934 1.00 94.25 136 GLU A O 1
ATOM 1068 N N . ARG A 1 137 ? -7.238 -1.456 -10.617 1.00 93.81 137 ARG A N 1
ATOM 1069 C CA . ARG A 1 137 ? -6.344 -2.048 -11.618 1.00 93.81 137 ARG A CA 1
ATOM 1070 C C . ARG A 1 137 ? -6.531 -1.468 -13.031 1.00 93.81 137 ARG A C 1
ATOM 1072 O O . ARG A 1 137 ? -5.513 -1.207 -13.679 1.00 93.81 137 ARG A O 1
ATOM 1079 N N . PRO A 1 138 ? -7.758 -1.204 -13.532 1.00 92.00 138 PRO A N 1
ATOM 1080 C CA . PRO A 1 138 ? -7.946 -0.578 -14.845 1.00 92.00 138 PRO A CA 1
ATOM 1081 C C . PRO A 1 138 ? -7.397 0.851 -14.932 1.00 92.00 138 PRO A C 1
ATOM 1083 O O . PRO A 1 138 ? -7.073 1.318 -16.023 1.00 92.00 138 PRO A O 1
ATOM 1086 N N . LEU A 1 139 ? -7.239 1.530 -13.790 1.00 91.00 139 LEU A N 1
ATOM 1087 C CA . LEU A 1 139 ? -6.636 2.863 -13.693 1.00 91.00 139 LEU A CA 1
ATOM 1088 C C . LEU A 1 139 ? -5.097 2.816 -13.684 1.00 91.00 139 LEU A C 1
ATOM 1090 O O . LEU A 1 139 ? -4.441 3.850 -13.574 1.00 91.00 139 LEU A O 1
ATOM 1094 N N . GLY A 1 140 ? -4.501 1.626 -13.811 1.00 91.56 140 GLY A N 1
ATOM 1095 C CA . GLY A 1 140 ? -3.052 1.431 -13.774 1.00 91.56 140 GLY A CA 1
ATOM 1096 C C . GLY A 1 140 ? -2.465 1.439 -12.362 1.00 91.56 140 GLY A C 1
ATOM 1097 O O . GLY A 1 140 ? -1.242 1.526 -12.221 1.00 91.56 140 GLY A O 1
ATOM 1098 N N . LEU A 1 141 ? -3.304 1.341 -11.326 1.00 94.50 141 LEU A N 1
ATOM 1099 C CA . LEU A 1 141 ? -2.845 1.116 -9.960 1.00 94.50 141 LEU A CA 1
ATOM 1100 C C . LEU A 1 141 ? -2.438 -0.346 -9.794 1.00 94.50 141 LEU A C 1
ATOM 1102 O O . LEU A 1 141 ? -3.090 -1.260 -10.298 1.00 94.50 141 LEU A O 1
ATOM 1106 N N . LEU A 1 142 ? -1.332 -0.554 -9.094 1.00 95.56 142 LEU A N 1
ATOM 1107 C CA . LEU A 1 142 ? -0.826 -1.868 -8.745 1.00 95.56 142 LEU A CA 1
ATOM 1108 C C . LEU A 1 142 ? -0.906 -2.026 -7.238 1.00 95.56 142 LEU A C 1
ATOM 1110 O O . LEU A 1 142 ? -0.412 -1.168 -6.506 1.00 95.56 142 LEU A O 1
ATOM 1114 N N . ARG A 1 143 ? -1.488 -3.136 -6.797 1.00 96.69 143 ARG A N 1
ATOM 1115 C CA . ARG A 1 143 ? -1.592 -3.500 -5.389 1.00 96.69 143 ARG A CA 1
ATOM 1116 C C . ARG A 1 143 ? -1.012 -4.886 -5.171 1.00 96.69 143 ARG A C 1
ATOM 1118 O O . ARG A 1 143 ? -1.350 -5.813 -5.906 1.00 96.69 143 ARG A O 1
ATOM 1125 N N . TRP A 1 144 ? -0.204 -5.021 -4.130 1.00 97.19 144 TRP A N 1
ATOM 1126 C CA . TRP A 1 144 ? 0.227 -6.301 -3.575 1.00 97.19 144 TRP A CA 1
ATOM 1127 C C . TRP A 1 144 ? -0.232 -6.379 -2.125 1.00 97.19 144 TRP A C 1
ATOM 1129 O O . TRP A 1 144 ? -0.090 -5.405 -1.384 1.00 97.19 144 TRP A O 1
ATOM 1139 N N . ASP A 1 145 ? -0.748 -7.535 -1.728 1.00 95.75 145 ASP A N 1
ATOM 1140 C CA . ASP A 1 145 ? -1.068 -7.832 -0.336 1.00 95.75 145 ASP A CA 1
ATOM 1141 C C . ASP A 1 145 ? -0.006 -8.815 0.162 1.00 95.75 145 ASP A C 1
ATOM 1143 O O . ASP A 1 145 ? 0.050 -9.954 -0.297 1.00 95.75 145 ASP A O 1
ATOM 1147 N N . VAL A 1 146 ? 0.893 -8.345 1.029 1.00 94.50 146 VAL A N 1
ATOM 1148 C CA . VAL A 1 146 ? 2.054 -9.120 1.488 1.00 94.50 146 VAL A CA 1
ATOM 1149 C C . VAL A 1 146 ? 2.084 -9.219 3.003 1.00 94.50 146 VAL A C 1
ATOM 1151 O O . VAL A 1 146 ? 1.710 -8.282 3.711 1.00 94.50 146 VAL A O 1
ATOM 1154 N N . GLU A 1 147 ? 2.582 -10.340 3.509 1.00 94.44 147 GLU A N 1
ATOM 1155 C CA . GLU A 1 147 ? 2.913 -10.492 4.920 1.00 94.44 147 GLU A CA 1
ATOM 1156 C C . GLU A 1 147 ? 4.392 -10.162 5.131 1.00 94.44 147 GLU A C 1
ATOM 1158 O O . GLU A 1 147 ? 5.281 -10.807 4.576 1.00 94.44 147 GLU A O 1
ATOM 1163 N N . VAL A 1 148 ? 4.662 -9.116 5.912 1.00 92.88 148 VAL A N 1
ATOM 1164 C CA . VAL A 1 148 ? 6.022 -8.644 6.175 1.00 92.88 148 VAL A CA 1
ATOM 1165 C C . VAL A 1 148 ? 6.465 -9.177 7.537 1.00 92.88 148 VAL A C 1
ATOM 1167 O O . VAL A 1 148 ? 5.941 -8.718 8.557 1.00 92.88 148 VAL A O 1
ATOM 11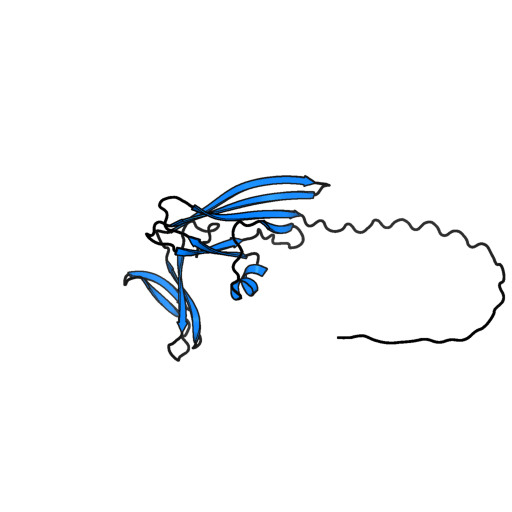70 N N . PRO A 1 149 ? 7.423 -10.119 7.606 1.00 92.38 149 PRO A N 1
ATOM 1171 C CA . PRO A 1 149 ? 7.898 -10.654 8.876 1.00 92.38 149 PRO A CA 1
ATOM 1172 C C . PRO A 1 149 ? 8.604 -9.576 9.702 1.00 92.38 149 PRO A C 1
ATOM 1174 O O . PRO A 1 149 ? 9.144 -8.613 9.156 1.00 92.38 149 PRO A O 1
ATOM 1177 N N . ALA A 1 150 ? 8.633 -9.764 11.021 1.00 91.50 150 ALA A N 1
ATOM 1178 C CA . ALA A 1 150 ? 9.431 -8.935 11.918 1.00 91.50 150 ALA A CA 1
ATOM 1179 C C . ALA A 1 150 ? 10.909 -8.976 11.507 1.00 91.50 150 ALA A C 1
ATOM 1181 O O . ALA A 1 150 ? 11.490 -10.054 11.343 1.00 91.50 150 ALA A O 1
ATOM 1182 N N . SER A 1 151 ? 11.531 -7.812 11.334 1.00 80.25 151 SER A N 1
ATOM 1183 C CA . SER A 1 151 ? 12.960 -7.738 11.067 1.00 80.25 151 SER A CA 1
ATOM 1184 C C . SER A 1 151 ? 13.537 -6.384 11.453 1.00 80.25 151 SER A C 1
ATOM 1186 O O . SER A 1 151 ? 13.047 -5.337 11.042 1.00 80.25 151 SER A O 1
ATOM 1188 N N . PHE A 1 152 ? 14.655 -6.413 12.178 1.00 65.06 152 PHE A N 1
ATOM 1189 C CA . PHE A 1 152 ? 15.463 -5.221 12.441 1.00 65.06 152 PHE A CA 1
ATOM 1190 C C . PHE A 1 152 ? 16.176 -4.689 11.186 1.00 65.06 152 PHE A C 1
ATOM 1192 O O . PHE A 1 152 ? 16.698 -3.576 11.203 1.00 65.06 152 PHE A O 1
ATOM 1199 N N . HIS A 1 153 ? 16.184 -5.456 10.091 1.00 66.75 153 HIS A N 1
ATOM 1200 C CA . HIS A 1 153 ? 16.774 -5.069 8.813 1.00 66.75 153 HIS A CA 1
ATOM 1201 C C . HIS A 1 153 ? 15.698 -4.906 7.736 1.00 66.75 153 HIS A C 1
ATOM 1203 O O . HIS A 1 153 ? 14.688 -5.609 7.730 1.00 66.75 153 HIS A O 1
ATOM 1209 N N . ALA A 1 154 ? 15.934 -3.998 6.787 1.00 60.34 154 ALA A N 1
ATOM 1210 C CA . ALA A 1 154 ? 15.062 -3.832 5.631 1.00 60.34 154 ALA A CA 1
ATOM 1211 C C . ALA A 1 154 ? 15.011 -5.120 4.805 1.00 60.34 154 ALA A C 1
ATOM 1213 O O . ALA A 1 154 ? 16.047 -5.623 4.367 1.00 60.34 154 ALA A O 1
ATOM 1214 N N . ARG A 1 155 ? 13.802 -5.636 4.563 1.00 66.50 155 ARG A N 1
ATOM 1215 C CA . ARG A 1 155 ? 13.577 -6.773 3.667 1.00 66.50 155 ARG A CA 1
ATOM 1216 C C . ARG A 1 155 ? 12.862 -6.316 2.403 1.00 66.50 155 ARG A C 1
ATOM 1218 O O . ARG A 1 155 ? 12.020 -5.417 2.420 1.00 66.50 155 ARG A O 1
ATOM 1225 N N . GLU A 1 156 ? 13.243 -6.925 1.285 1.00 69.69 156 GLU A N 1
ATOM 1226 C CA . GLU A 1 156 ? 12.537 -6.747 0.019 1.00 69.69 156 GLU A CA 1
ATOM 1227 C C . GLU A 1 156 ? 11.129 -7.324 0.159 1.00 69.69 156 GLU A C 1
ATOM 1229 O O . GLU A 1 156 ? 10.973 -8.502 0.462 1.00 69.69 156 GLU A O 1
ATOM 1234 N N . ALA A 1 157 ? 10.119 -6.471 -0.014 1.00 66.00 157 ALA A N 1
ATOM 1235 C CA . ALA A 1 157 ? 8.723 -6.882 0.064 1.00 66.00 157 ALA A CA 1
ATOM 1236 C C . ALA A 1 157 ? 8.208 -7.254 -1.329 1.00 66.00 157 ALA A C 1
ATOM 1238 O O . ALA A 1 157 ? 7.566 -8.283 -1.506 1.00 66.00 157 ALA A O 1
ATOM 1239 N N . VAL A 1 158 ? 8.521 -6.428 -2.332 1.00 65.44 158 VAL A N 1
ATOM 1240 C CA . VAL A 1 158 ? 8.146 -6.658 -3.728 1.00 65.44 158 VAL A CA 1
ATOM 1241 C C . VAL A 1 158 ? 9.231 -6.108 -4.644 1.00 65.44 158 VAL A C 1
ATOM 1243 O O . VAL A 1 158 ? 9.670 -4.971 -4.503 1.00 65.44 158 VAL A O 1
ATOM 1246 N N . ARG A 1 159 ? 9.600 -6.867 -5.667 1.00 70.88 159 ARG A N 1
ATOM 1247 C CA . ARG A 1 159 ? 10.315 -6.382 -6.843 1.00 70.88 159 ARG A CA 1
ATOM 1248 C C . ARG A 1 159 ? 9.390 -6.449 -8.044 1.00 70.88 159 ARG A C 1
ATOM 1250 O O . ARG A 1 159 ? 8.654 -7.420 -8.224 1.00 70.88 159 ARG A O 1
ATOM 1257 N N . ARG A 1 160 ? 9.415 -5.416 -8.881 1.00 66.94 160 ARG A N 1
ATOM 1258 C CA . ARG A 1 160 ? 8.630 -5.367 -10.117 1.00 66.94 160 ARG A CA 1
ATOM 1259 C C . ARG A 1 160 ? 9.460 -4.867 -11.281 1.00 66.94 160 ARG A C 1
ATOM 1261 O O . ARG A 1 160 ? 10.282 -3.963 -11.130 1.00 66.94 160 ARG A O 1
ATOM 1268 N N . HIS A 1 161 ? 9.180 -5.415 -12.450 1.00 64.88 161 HIS A N 1
ATOM 1269 C CA . HIS A 1 161 ? 9.762 -4.992 -13.707 1.00 64.88 161 HIS A CA 1
ATOM 1270 C C . HIS A 1 161 ? 8.686 -4.356 -14.588 1.00 64.88 161 HIS A C 1
ATOM 1272 O O . HIS A 1 161 ? 7.589 -4.888 -14.741 1.00 64.88 161 HIS A O 1
ATOM 1278 N N . LEU A 1 162 ? 8.986 -3.204 -15.174 1.00 65.94 162 LEU A N 1
ATOM 1279 C CA . LEU A 1 162 ? 8.131 -2.505 -16.124 1.00 65.94 162 LEU A CA 1
ATOM 1280 C C . LEU A 1 162 ? 8.825 -2.425 -17.475 1.00 65.94 162 LEU A C 1
ATOM 1282 O O . LEU A 1 162 ? 10.014 -2.120 -17.550 1.00 65.94 162 LEU A O 1
ATOM 1286 N N . ARG A 1 163 ? 8.047 -2.609 -18.540 1.00 70.62 163 ARG A N 1
ATOM 1287 C CA . ARG A 1 163 ? 8.470 -2.334 -19.915 1.00 70.62 163 ARG A CA 1
ATOM 1288 C C . ARG A 1 163 ? 7.593 -1.237 -20.497 1.00 70.62 163 ARG A C 1
ATOM 1290 O O . ARG A 1 163 ? 6.365 -1.303 -20.409 1.00 70.62 163 ARG A O 1
ATOM 1297 N N . ILE A 1 164 ? 8.228 -0.221 -21.062 1.00 73.81 164 ILE A N 1
ATOM 1298 C CA . ILE A 1 164 ? 7.590 0.947 -21.662 1.00 73.81 164 ILE A CA 1
ATOM 1299 C C . ILE A 1 164 ? 7.993 0.982 -23.132 1.00 73.81 164 ILE A C 1
ATOM 1301 O O . ILE A 1 164 ? 9.176 1.072 -23.465 1.00 73.81 164 ILE A O 1
ATOM 1305 N N . HIS A 1 165 ? 6.993 0.925 -24.006 1.00 72.06 165 HIS A N 1
ATOM 1306 C CA . HIS A 1 165 ? 7.161 1.008 -25.450 1.00 72.06 165 HIS A CA 1
ATOM 1307 C C . HIS A 1 165 ? 6.367 2.203 -25.995 1.00 72.06 165 HIS A C 1
ATOM 1309 O O . HIS A 1 165 ? 5.214 2.379 -25.602 1.00 72.06 165 HIS A O 1
ATOM 1315 N N . PRO A 1 166 ? 6.903 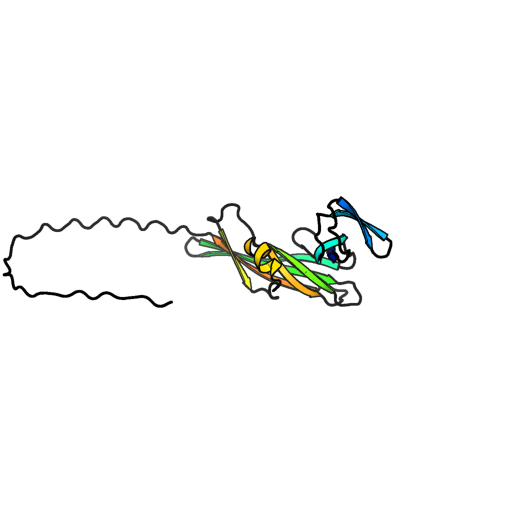3.005 -26.924 1.00 58.12 166 PRO A N 1
ATOM 1316 C CA . PRO A 1 166 ? 6.102 3.929 -27.709 1.00 58.12 166 PRO A CA 1
ATOM 1317 C C . PRO A 1 166 ? 5.082 3.131 -28.519 1.00 58.12 166 PRO A C 1
ATOM 1319 O O . PRO A 1 166 ? 5.395 2.076 -29.080 1.00 58.12 166 PRO A O 1
ATOM 1322 N N . ARG A 1 167 ? 3.839 3.612 -28.566 1.00 56.16 167 ARG A N 1
ATOM 1323 C CA . ARG A 1 167 ? 2.859 3.065 -29.506 1.00 56.16 167 ARG A CA 1
ATOM 1324 C C . ARG A 1 167 ? 3.218 3.586 -30.894 1.00 56.16 167 ARG A C 1
ATOM 1326 O O . ARG A 1 167 ? 3.047 4.762 -31.193 1.00 56.16 167 ARG A O 1
ATOM 1333 N N . VAL A 1 168 ? 3.726 2.708 -31.752 1.00 55.03 168 VAL A N 1
ATOM 1334 C CA . VAL A 1 168 ? 3.924 3.031 -33.168 1.00 55.03 168 VAL A CA 1
ATOM 1335 C C . VAL A 1 168 ? 2.547 3.082 -33.819 1.00 55.03 168 VAL A C 1
ATOM 1337 O O . VAL A 1 168 ? 1.840 2.072 -33.838 1.00 55.03 168 VAL A O 1
ATOM 1340 N N . ARG A 1 169 ? 2.140 4.246 -34.341 1.00 53.00 169 ARG A N 1
ATOM 1341 C CA . ARG A 1 169 ? 0.969 4.297 -35.225 1.00 53.00 169 ARG A CA 1
ATOM 1342 C C . ARG A 1 169 ? 1.278 3.444 -36.457 1.00 53.00 169 ARG A C 1
ATOM 1344 O O . ARG A 1 169 ? 2.347 3.637 -37.038 1.00 53.00 169 ARG A O 1
ATOM 1351 N N . PRO A 1 170 ? 0.392 2.532 -36.890 1.00 47.22 170 PRO A N 1
ATOM 1352 C CA . PRO A 1 170 ? 0.571 1.896 -38.186 1.00 47.22 170 PRO A CA 1
ATOM 1353 C C . PRO A 1 170 ? 0.621 2.998 -39.251 1.00 47.22 170 PRO A C 1
ATOM 1355 O O . PRO A 1 170 ? -0.311 3.795 -39.366 1.00 47.22 170 PRO A O 1
ATOM 1358 N N . GLN A 1 171 ? 1.727 3.084 -39.995 1.00 44.91 171 GLN A N 1
ATOM 1359 C CA . GLN A 1 171 ? 1.787 3.948 -41.170 1.00 44.91 171 GLN A CA 1
ATOM 1360 C C . GLN A 1 171 ? 0.720 3.463 -42.158 1.00 44.91 171 GLN A C 1
ATOM 1362 O O . GLN A 1 171 ? 0.642 2.252 -42.404 1.00 44.91 171 GLN A O 1
ATOM 1367 N N . PRO A 1 172 ? -0.112 4.356 -42.725 1.00 46.00 172 PRO A N 1
ATOM 1368 C CA . PRO A 1 172 ? -0.944 3.967 -43.850 1.00 46.00 172 PRO A CA 1
ATOM 1369 C C . PRO A 1 172 ? -0.012 3.393 -44.917 1.00 46.00 172 PRO A C 1
ATOM 1371 O O . PRO A 1 172 ? 0.993 4.019 -45.262 1.00 46.00 172 PRO A O 1
ATOM 1374 N N . ARG A 1 173 ? -0.295 2.167 -45.383 1.00 46.50 173 ARG A N 1
ATOM 1375 C CA . ARG A 1 173 ? 0.471 1.561 -46.478 1.00 46.50 173 ARG A CA 1
ATOM 1376 C C . ARG A 1 173 ? 0.526 2.587 -47.602 1.00 46.50 173 ARG A C 1
ATOM 1378 O O . ARG A 1 173 ? -0.526 3.074 -48.019 1.00 46.50 173 ARG A O 1
ATOM 1385 N N . ALA A 1 174 ? 1.733 2.915 -48.063 1.00 51.34 174 ALA A N 1
ATOM 1386 C CA . ALA A 1 174 ? 1.899 3.727 -49.257 1.00 51.34 174 ALA A CA 1
ATOM 1387 C C . ALA A 1 174 ? 0.999 3.133 -50.345 1.00 51.34 174 ALA A C 1
ATOM 1389 O O . ALA A 1 174 ? 1.049 1.925 -50.601 1.00 51.34 174 ALA A O 1
ATOM 1390 N N . HIS A 1 175 ? 0.122 3.962 -50.911 1.00 53.03 175 HIS A N 1
ATOM 1391 C CA . HIS A 1 175 ? -0.691 3.582 -52.055 1.00 53.03 175 HIS A CA 1
ATOM 1392 C C . HIS A 1 175 ? 0.298 3.162 -53.146 1.00 53.03 175 HIS A C 1
ATOM 1394 O O . HIS A 1 175 ? 1.009 4.007 -53.687 1.00 53.03 175 HIS A O 1
ATOM 1400 N N . GLN A 1 176 ? 0.426 1.857 -53.408 1.00 53.38 176 GLN A N 1
ATOM 1401 C CA . GLN A 1 176 ? 1.164 1.414 -54.583 1.00 53.38 176 GLN A CA 1
ATOM 1402 C C . GLN A 1 176 ? 0.458 2.054 -55.781 1.00 53.38 176 GLN A C 1
ATOM 1404 O O . GLN A 1 176 ? -0.762 1.884 -55.898 1.00 53.38 176 GLN A O 1
ATOM 1409 N N . PRO A 1 177 ? 1.160 2.823 -56.632 1.00 52.62 177 PRO A N 1
ATOM 1410 C CA . PRO A 1 177 ? 0.541 3.339 -57.838 1.00 52.62 177 PRO A CA 1
ATOM 1411 C C . PRO A 1 177 ? -0.008 2.139 -58.607 1.00 52.62 177 PRO A C 1
ATOM 1413 O O . PRO A 1 177 ? 0.709 1.161 -58.845 1.00 52.62 177 PRO A O 1
ATOM 1416 N N . ARG A 1 178 ? -1.309 2.179 -58.917 1.00 58.34 178 ARG A N 1
ATOM 1417 C CA . ARG A 1 178 ? -1.945 1.150 -59.739 1.00 58.34 178 ARG A CA 1
ATOM 1418 C C . ARG A 1 178 ? -1.113 1.024 -61.013 1.00 58.34 178 ARG A C 1
ATOM 1420 O O . ARG A 1 178 ? -0.833 2.034 -61.658 1.00 58.34 178 ARG A O 1
ATOM 1427 N N . ARG A 1 179 ? -0.685 -0.200 -61.349 1.00 53.81 179 ARG A N 1
ATOM 1428 C CA . ARG A 1 179 ? -0.092 -0.469 -62.665 1.00 53.81 179 ARG A CA 1
ATOM 1429 C C . ARG A 1 179 ? -1.056 0.080 -63.725 1.00 53.81 179 ARG A C 1
ATOM 1431 O O . ARG A 1 179 ? -2.258 -0.144 -63.568 1.00 53.81 179 ARG A O 1
ATOM 1438 N N . PRO A 1 180 ? -0.571 0.788 -64.758 1.00 52.53 180 PRO A N 1
ATOM 1439 C CA . PRO A 1 180 ? -1.439 1.231 -65.837 1.00 52.53 180 PRO A CA 1
ATOM 1440 C C . PRO A 1 180 ? -2.144 0.008 -66.430 1.00 52.53 180 PRO A C 1
ATOM 1442 O O . PRO A 1 180 ? -1.498 -1.002 -66.718 1.00 52.53 180 PRO A O 1
ATOM 1445 N N . GLU A 1 181 ? -3.472 0.087 -66.533 1.00 54.91 181 GLU A N 1
ATOM 1446 C CA . GLU A 1 181 ? -4.296 -0.946 -67.156 1.00 54.91 181 GLU A CA 1
ATOM 1447 C C . GLU A 1 181 ? -3.769 -1.224 -68.565 1.00 54.91 181 GLU A C 1
ATOM 1449 O O . GLU A 1 181 ? -3.606 -0.316 -69.384 1.00 54.91 181 GLU A O 1
ATOM 1454 N N . ALA A 1 182 ? -3.469 -2.492 -68.842 1.00 58.03 182 ALA A N 1
ATOM 1455 C CA . ALA A 1 182 ? -3.178 -2.927 -70.195 1.00 58.03 182 ALA A CA 1
ATOM 1456 C C . ALA A 1 182 ? -4.441 -2.731 -71.044 1.00 58.03 182 ALA A C 1
ATOM 1458 O O . ALA A 1 182 ? -5.530 -3.148 -70.646 1.00 58.03 182 ALA A O 1
ATOM 1459 N N . LYS A 1 183 ? -4.290 -2.084 -72.207 1.00 50.50 183 LYS A N 1
ATOM 1460 C CA . LYS A 1 183 ? -5.384 -1.899 -73.167 1.00 50.50 183 LYS A CA 1
ATOM 1461 C C . LYS A 1 183 ? -6.030 -3.255 -73.497 1.00 50.50 183 LYS A C 1
ATOM 1463 O O . LYS A 1 183 ? -5.294 -4.214 -73.740 1.00 50.50 183 LYS A O 1
ATOM 1468 N N . PRO A 1 184 ? -7.369 -3.341 -73.552 1.00 46.72 184 PRO A N 1
ATOM 1469 C CA . PRO A 1 184 ? -8.041 -4.580 -73.909 1.00 46.72 184 PRO A CA 1
ATOM 1470 C C . PRO A 1 184 ? -7.752 -4.941 -75.371 1.00 46.72 184 PRO A C 1
ATOM 1472 O O . PRO A 1 184 ? -7.843 -4.102 -76.268 1.00 46.72 184 PRO A O 1
ATOM 1475 N N . VAL A 1 185 ? -7.398 -6.206 -75.593 1.00 54.97 185 VAL A N 1
ATOM 1476 C CA . VAL A 1 185 ? -7.316 -6.834 -76.917 1.00 54.97 185 VAL A CA 1
ATOM 1477 C C . VAL A 1 185 ? -8.744 -7.193 -77.355 1.00 54.97 185 VAL A C 1
ATOM 1479 O O . VAL A 1 185 ? -9.492 -7.737 -76.538 1.00 54.97 185 VAL A O 1
ATOM 1482 N N . PRO A 1 186 ? -9.167 -6.892 -78.594 1.00 39.34 186 PRO A N 1
ATOM 1483 C CA . PRO A 1 186 ? -10.542 -7.128 -79.010 1.00 39.34 186 PRO A CA 1
ATOM 1484 C C . PRO A 1 186 ? -10.819 -8.613 -79.298 1.00 39.34 186 PRO A C 1
ATOM 1486 O O . PRO A 1 186 ? -10.144 -9.235 -80.110 1.00 39.34 186 PRO A O 1
ATOM 1489 N N . GLY A 1 187 ? -11.863 -9.125 -78.638 1.00 37.56 187 GLY A N 1
ATOM 1490 C CA . GLY A 1 187 ? -12.906 -9.986 -79.208 1.00 37.56 187 GLY A CA 1
ATOM 1491 C C . GLY A 1 187 ? -12.515 -11.365 -79.742 1.00 37.56 187 GLY A C 1
ATOM 1492 O O . GLY A 1 187 ? -12.220 -11.513 -80.922 1.00 37.56 187 GLY A O 1
ATOM 1493 N N . GLY A 1 188 ? -12.678 -12.395 -78.908 1.00 35.25 188 GLY A N 1
ATOM 1494 C CA . GLY A 1 188 ? -12.882 -13.777 -79.346 1.00 35.25 188 GLY A CA 1
ATOM 1495 C C . GLY A 1 188 ? -14.199 -14.296 -78.771 1.00 35.25 188 GLY A C 1
ATOM 1496 O O . GLY A 1 188 ? -14.328 -14.414 -77.555 1.00 35.25 188 GLY A O 1
ATOM 1497 N N . VAL A 1 189 ? -15.169 -14.541 -79.650 1.00 44.50 189 VAL A N 1
ATOM 1498 C CA . VAL A 1 189 ? -16.519 -15.049 -79.362 1.00 44.50 189 VAL A CA 1
ATOM 1499 C C . VAL A 1 189 ? -16.435 -16.400 -78.641 1.00 44.50 189 VAL A C 1
ATOM 1501 O O . VAL A 1 189 ? -15.672 -17.270 -79.060 1.00 44.50 189 VAL A O 1
ATOM 1504 N N . ARG A 1 190 ? -17.218 -16.589 -77.574 1.00 44.00 190 ARG A N 1
ATOM 1505 C CA . ARG A 1 190 ? -17.526 -17.914 -77.023 1.00 44.00 190 ARG A CA 1
ATOM 1506 C C . ARG A 1 190 ? -19.028 -18.027 -76.815 1.00 44.00 190 ARG A C 1
ATOM 1508 O O . ARG A 1 190 ? -19.619 -17.148 -76.198 1.00 44.00 190 ARG A O 1
ATOM 1515 N N . GLU A 1 191 ? -19.569 -19.083 -77.411 1.00 40.91 191 GLU A N 1
ATOM 1516 C CA . GLU A 1 191 ? -20.958 -19.522 -77.367 1.00 40.91 191 GLU A CA 1
ATOM 1517 C C . GLU A 1 191 ? -21.442 -19.780 -75.941 1.00 40.91 191 GLU A C 1
ATOM 1519 O O . GLU A 1 191 ? -20.694 -20.251 -75.078 1.00 40.91 191 GLU A O 1
ATOM 1524 N N . ASP A 1 192 ? -22.717 -19.461 -75.758 1.00 37.66 192 ASP A N 1
ATOM 1525 C CA . ASP A 1 192 ? -23.538 -19.759 -74.600 1.00 37.66 192 ASP A CA 1
ATOM 1526 C C . ASP A 1 192 ? -23.745 -21.274 -74.456 1.00 37.66 192 ASP A C 1
ATOM 1528 O O . ASP A 1 192 ? -24.054 -21.957 -75.431 1.00 37.66 192 ASP A O 1
ATOM 1532 N N . ASP A 1 193 ? -23.650 -21.786 -73.228 1.00 39.59 193 ASP A N 1
ATOM 1533 C CA . ASP A 1 193 ? -24.406 -22.977 -72.844 1.00 39.59 193 ASP A CA 1
ATOM 1534 C C . ASP A 1 193 ? -24.971 -22.795 -71.430 1.00 39.59 193 ASP A C 1
ATOM 1536 O O . ASP A 1 193 ? -24.316 -22.297 -70.507 1.00 39.59 193 ASP A O 1
ATOM 1540 N N . GLU A 1 194 ? -26.247 -23.129 -71.315 1.00 40.47 194 GLU A N 1
ATOM 1541 C CA . GLU A 1 194 ? -27.202 -22.716 -70.298 1.00 40.47 194 GLU A CA 1
ATOM 1542 C C . GLU A 1 194 ? -27.475 -23.895 -69.348 1.00 40.47 194 GLU A C 1
ATOM 1544 O O . GLU A 1 194 ? -27.762 -25.008 -69.779 1.00 40.47 194 GLU A O 1
ATOM 1549 N N . GLY A 1 195 ? -27.419 -23.678 -68.030 1.00 38.75 195 GLY A N 1
ATOM 1550 C CA . GLY A 1 195 ? -27.748 -24.715 -67.044 1.00 38.75 195 GLY A CA 1
ATOM 1551 C C . GLY A 1 195 ? -28.116 -24.134 -65.669 1.00 38.75 195 GLY A C 1
ATOM 1552 O O . GLY A 1 195 ? -27.341 -23.338 -65.131 1.00 38.75 195 GLY A O 1
ATOM 1553 N N . PRO A 1 196 ? -29.275 -24.475 -65.060 1.00 47.25 196 PRO A N 1
ATOM 1554 C CA . PRO A 1 196 ? -29.802 -23.725 -63.918 1.00 47.25 196 PRO A CA 1
ATOM 1555 C C . PRO A 1 196 ? -29.506 -24.340 -62.531 1.00 47.25 196 PRO A C 1
ATOM 1557 O O . PRO A 1 196 ? -29.867 -25.484 -62.291 1.00 47.25 196 PRO A O 1
ATOM 1560 N N . ARG A 1 197 ? -29.040 -23.474 -61.600 1.00 41.66 197 ARG A N 1
ATOM 1561 C CA . ARG A 1 197 ? -29.368 -23.351 -60.137 1.00 41.66 197 ARG A CA 1
ATOM 1562 C C . ARG A 1 197 ? -29.085 -24.583 -59.215 1.00 41.66 197 ARG A C 1
ATOM 1564 O O . ARG A 1 197 ? -28.878 -25.664 -59.736 1.00 41.66 197 ARG A O 1
ATOM 1571 N N . PRO A 1 198 ? -29.083 -24.500 -57.850 1.00 42.62 198 PRO A N 1
ATOM 1572 C CA . PRO A 1 198 ? -29.582 -23.440 -56.960 1.00 42.62 198 PRO A CA 1
ATOM 1573 C C . PRO A 1 198 ? -28.683 -23.037 -55.761 1.00 42.62 198 PRO A C 1
ATOM 1575 O O . PRO A 1 198 ? -27.622 -23.591 -55.491 1.00 42.62 198 PRO A O 1
ATOM 1578 N N . ALA A 1 199 ? -29.180 -22.037 -55.027 1.00 37.50 199 ALA A N 1
ATOM 1579 C CA . ALA A 1 199 ? -28.682 -21.517 -53.757 1.00 37.50 199 ALA A CA 1
ATOM 1580 C C . ALA A 1 199 ? -28.910 -22.474 -52.571 1.00 37.50 199 ALA A C 1
ATOM 1582 O O . ALA A 1 199 ? -29.920 -23.177 -52.528 1.00 37.50 199 ALA A O 1
ATOM 1583 N N . LEU A 1 200 ? -28.048 -22.395 -51.547 1.00 34.59 200 LEU A N 1
ATOM 1584 C CA . LEU A 1 200 ? -28.353 -22.906 -50.209 1.00 34.59 200 LEU A CA 1
ATOM 1585 C C . LEU A 1 200 ? -27.863 -21.946 -49.109 1.00 34.59 200 LEU A C 1
ATOM 1587 O O . LEU A 1 200 ? -26.719 -21.500 -49.099 1.00 34.59 200 LEU A O 1
ATOM 1591 N N . ILE A 1 201 ? -28.782 -21.650 -48.190 1.00 34.12 201 ILE A N 1
ATOM 1592 C CA . ILE A 1 201 ? -28.656 -20.850 -46.964 1.00 34.12 201 ILE A CA 1
ATOM 1593 C C . ILE A 1 201 ? -28.643 -21.809 -45.764 1.00 34.12 201 ILE A C 1
ATOM 1595 O O . ILE A 1 201 ? -29.439 -22.746 -45.774 1.00 34.12 201 ILE A O 1
ATOM 1599 N N . ARG A 1 202 ? -27.853 -21.513 -44.713 1.00 29.16 202 ARG A N 1
ATOM 1600 C CA . ARG A 1 202 ? -28.128 -21.642 -43.243 1.00 29.16 202 ARG A CA 1
ATOM 1601 C C . ARG A 1 202 ? -26.830 -21.924 -42.463 1.00 29.16 202 ARG A C 1
ATOM 1603 O O . ARG A 1 202 ? -25.927 -22.506 -43.036 1.00 29.16 202 ARG A O 1
ATOM 1610 N N . VAL A 1 203 ? -26.661 -21.709 -41.152 1.00 30.00 203 VAL A N 1
ATOM 1611 C CA . VAL A 1 203 ? -27.182 -20.845 -40.064 1.00 30.00 203 VAL A CA 1
ATOM 1612 C C . VAL A 1 203 ? -26.273 -21.147 -38.844 1.00 30.00 203 VAL A C 1
ATOM 1614 O O . VAL A 1 203 ? -25.705 -22.231 -38.741 1.00 30.00 203 VAL A O 1
ATOM 1617 N N . THR A 1 204 ? -26.158 -20.165 -37.951 1.00 31.48 204 THR A N 1
ATOM 1618 C CA . THR A 1 204 ? -25.485 -20.060 -36.638 1.00 31.48 204 THR A CA 1
ATOM 1619 C C . THR A 1 204 ? -25.679 -21.226 -35.647 1.00 31.48 204 THR A C 1
ATOM 1621 O O . THR A 1 204 ? -26.713 -21.895 -35.660 1.00 31.48 204 THR A O 1
ATOM 1624 N N . ARG A 1 205 ? -24.778 -21.348 -34.653 1.00 33.84 205 ARG A N 1
ATOM 1625 C CA . ARG A 1 205 ? -25.151 -21.817 -33.304 1.00 33.84 205 ARG A CA 1
ATOM 1626 C C . ARG A 1 205 ? -24.456 -21.013 -32.192 1.00 33.84 205 ARG A C 1
ATOM 1628 O O . ARG A 1 205 ? -23.367 -20.494 -32.409 1.00 33.84 205 ARG A O 1
ATOM 1635 N N . LEU A 1 206 ? -25.207 -20.903 -31.093 1.00 42.88 206 LEU A N 1
ATOM 1636 C CA . LEU A 1 206 ? -25.058 -20.130 -29.852 1.00 42.88 206 LEU A CA 1
ATOM 1637 C C . LEU A 1 206 ? -23.711 -20.285 -29.140 1.00 42.88 206 LEU A C 1
ATOM 1639 O O . LEU A 1 206 ? -23.194 -21.423 -29.135 1.00 42.88 206 LEU A O 1
#

pLDDT: mean 80.41, std 19.85, range [29.16, 97.38]